Protein AF-A0A1B1S9Z1-F1 (afdb_monomer)

Organism: NCBI:txid1796646

Nearest PDB structures (foldseek):
  8tgj-assembly1_B  TM=5.298E-01  e=5.883E+00  Homo sapiens
  1y2o-assembly1_B  TM=2.571E-01  e=1.320E+00  Homo sapiens

Mean predicted aligned error: 15.04 Å

pLDDT: mean 70.45, std 12.33, range [33.0, 91.56]

Secondary structure (DSSP, 8-state):
-HHHHHHHHHHHHIIIIIT---HHHHHHHHHHHHHHHHHHHHHH-STT--TTTTHHHHHHHHHHHHHHHHHHHHHHHHTT--TTTHHHHHHHHHHIIIIIIIIIHHHHHHHHHHHHHHHHHHHHHHHHHSS-TTGGGS-HHHHHHHHHHHHHHHHHHHHHHHIIIIIIIHHHHHHHH-------------HHHHHHHHHHHHHHHHHHHHHHHTT--

Foldseek 3Di:
DVLLLVVLVVVLCCCVVPPVDDLLVLLLVLLVLVLVLLVLVLVVLDDDDDPVSVVVSVSSVNSSVNSVLVSQLVCLVVLPDPPVCSVVSVVVSVCCCCPVPPPVVCVVLVVLLVVQLVVQLVVLVVVVVPDDPPCPPDPPVVSSVVSNVVSNSVSSSVSSVCCSVPPSVVVSVCSVVPPPPPDVPPPPVDVVVVVVVVVVVVVVVVVVVVVVVVPDD

Radius of gyration: 29.25 Å; Cα contacts (8 Å, |Δi|>4): 127; chains: 1; bounding box: 53×50×107 Å

Sequence (217 aa):
MFAGIIAGCAFTYFTFAIRKWRYKTMTAIAFGLAVIYLAYFYFVIDYGVEKEMLFVPLFIRGAGAVIISIVFLTSIVQSGLPFQVFPQALTINGFTGAVMGATFGPAVIGEILRRTMAKNADLLSANIVDFNPDLTHIPIARIYGIVQTQALVVSMKEIYGWLLIIVALTSLLVILVSYSSVRPFAIFPKWSNVRRVIKHIVHTDKDIRNNEICTQP

Structure (mmCIF, N/CA/C/O backbone):
data_AF-A0A1B1S9Z1-F1
#
_entry.id   AF-A0A1B1S9Z1-F1
#
loop_
_atom_site.group_PDB
_atom_site.id
_atom_site.type_symbol
_atom_site.label_atom_id
_atom_site.label_alt_id
_atom_site.label_comp_id
_atom_site.label_asym_id
_atom_site.label_entity_id
_atom_site.label_seq_id
_atom_site.pdbx_PDB_ins_code
_atom_site.Cartn_x
_atom_site.Cartn_y
_atom_site.Cartn_z
_atom_site.occupancy
_atom_site.B_iso_or_equiv
_atom_site.auth_seq_id
_atom_site.auth_comp_id
_atom_site.auth_asym_id
_atom_site.auth_atom_id
_atom_site.pdbx_PDB_model_num
ATOM 1 N N . MET A 1 1 ? -0.387 14.928 -3.148 1.00 70.38 1 MET A N 1
ATOM 2 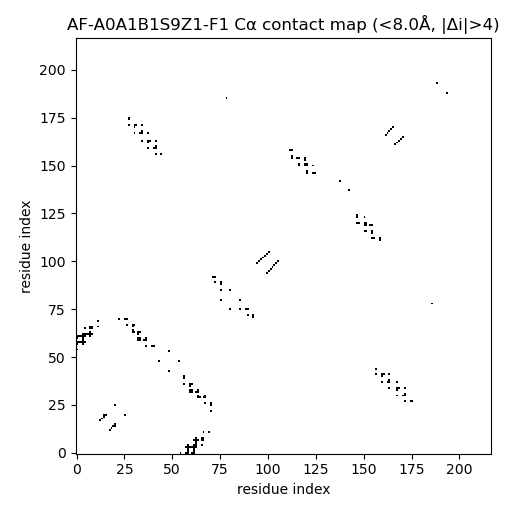C CA . MET A 1 1 ? -0.407 14.050 -1.951 1.00 70.38 1 MET A CA 1
ATOM 3 C C . MET A 1 1 ? -1.191 14.668 -0.795 1.00 70.38 1 MET A C 1
ATOM 5 O O . MET A 1 1 ? -2.194 14.081 -0.415 1.00 70.38 1 MET A O 1
ATOM 9 N N . PHE A 1 2 ? -0.816 15.848 -0.281 1.00 79.56 2 PHE A N 1
ATOM 10 C CA . PHE A 1 2 ? -1.530 16.506 0.833 1.00 79.56 2 PHE A CA 1
ATOM 11 C C . PHE A 1 2 ? -3.034 16.702 0.587 1.00 79.56 2 PHE A C 1
ATOM 13 O O . PHE A 1 2 ? -3.836 16.367 1.450 1.00 79.56 2 PHE A O 1
ATOM 20 N N . ALA A 1 3 ? -3.429 17.131 -0.617 1.00 82.38 3 ALA A N 1
ATOM 21 C CA . ALA A 1 3 ? -4.843 17.237 -0.990 1.00 82.38 3 ALA A CA 1
ATOM 22 C C . ALA A 1 3 ? -5.600 15.898 -0.860 1.00 82.38 3 ALA A C 1
ATOM 24 O O . ALA A 1 3 ? -6.730 15.870 -0.381 1.00 82.38 3 ALA A O 1
ATOM 25 N N . GLY A 1 4 ? -4.955 14.781 -1.216 1.00 80.19 4 GLY A N 1
ATOM 26 C CA . GLY A 1 4 ? -5.522 13.436 -1.071 1.00 80.19 4 GLY A CA 1
ATOM 27 C C . GLY A 1 4 ? -5.651 13.007 0.388 1.00 80.19 4 GLY A C 1
ATOM 28 O O . GLY A 1 4 ? -6.647 12.397 0.757 1.00 80.19 4 GLY A O 1
ATOM 29 N N . ILE A 1 5 ? -4.691 13.384 1.238 1.00 84.81 5 ILE A N 1
ATOM 30 C CA . ILE A 1 5 ? -4.744 13.137 2.688 1.00 84.81 5 ILE A CA 1
ATOM 31 C C . ILE A 1 5 ? -5.933 13.876 3.307 1.00 84.81 5 ILE A C 1
ATOM 33 O O . ILE A 1 5 ? -6.719 13.271 4.030 1.00 84.81 5 ILE A O 1
ATOM 37 N N . ILE A 1 6 ? -6.102 15.162 2.984 1.00 87.06 6 ILE A N 1
ATOM 38 C CA . ILE A 1 6 ? -7.209 15.983 3.495 1.00 87.06 6 ILE A CA 1
ATOM 39 C C . ILE A 1 6 ? -8.554 15.412 3.032 1.00 87.06 6 ILE A C 1
ATOM 41 O O . ILE A 1 6 ? -9.452 15.223 3.851 1.00 87.06 6 ILE A O 1
ATOM 45 N N . ALA A 1 7 ? -8.676 15.072 1.745 1.00 84.44 7 ALA A N 1
ATOM 46 C CA . ALA A 1 7 ? -9.883 14.459 1.199 1.00 84.44 7 ALA A CA 1
ATOM 47 C C . ALA A 1 7 ? -10.186 13.096 1.847 1.00 84.44 7 ALA A C 1
ATOM 49 O O . ALA A 1 7 ? -11.331 12.829 2.205 1.00 84.44 7 ALA A O 1
ATOM 50 N N . GLY A 1 8 ? -9.167 12.258 2.060 1.00 79.25 8 GLY A N 1
ATOM 51 C CA . GLY A 1 8 ? -9.292 10.972 2.749 1.00 79.25 8 GLY A CA 1
ATOM 52 C C . GLY A 1 8 ? -9.730 11.124 4.207 1.00 79.25 8 GLY A C 1
ATOM 53 O O . GLY A 1 8 ? -10.633 10.413 4.651 1.00 79.25 8 GLY A O 1
ATOM 54 N N . CYS A 1 9 ? -9.165 12.087 4.940 1.00 81.88 9 CYS A N 1
ATOM 55 C CA . CYS A 1 9 ? -9.584 12.422 6.303 1.00 81.88 9 CYS A CA 1
ATOM 56 C C . CYS A 1 9 ? -11.036 12.912 6.348 1.00 81.88 9 CYS A C 1
ATOM 58 O O . CYS A 1 9 ? -11.819 12.409 7.151 1.00 81.88 9 CYS A O 1
ATOM 60 N N . ALA A 1 10 ? -11.418 13.844 5.469 1.00 82.69 10 ALA A N 1
ATOM 61 C CA . ALA A 1 10 ? -12.780 14.371 5.396 1.00 82.69 10 ALA A CA 1
ATOM 62 C C . ALA A 1 10 ? -13.795 13.273 5.046 1.00 82.69 10 ALA A C 1
ATOM 64 O O . ALA A 1 10 ? -14.834 13.152 5.695 1.00 82.69 10 ALA A O 1
ATOM 65 N N . PHE A 1 11 ? -13.464 12.419 4.073 1.00 81.00 11 PHE A N 1
ATOM 66 C CA . PHE A 1 11 ? -14.289 11.280 3.685 1.00 81.00 11 PHE A CA 1
ATOM 67 C C . PHE A 1 11 ? -14.459 10.289 4.839 1.00 81.00 11 PHE A C 1
ATOM 69 O O . PHE A 1 11 ? -15.578 9.864 5.133 1.00 81.00 11 PHE A O 1
ATOM 76 N N . THR A 1 12 ? -13.368 9.955 5.531 1.00 76.31 12 THR A N 1
ATOM 77 C CA . THR A 1 12 ? -13.383 9.030 6.673 1.00 76.31 12 THR A CA 1
ATOM 78 C C . THR A 1 12 ? -14.172 9.607 7.845 1.00 76.31 12 THR A C 1
ATOM 80 O O . THR A 1 12 ? -14.975 8.900 8.447 1.00 76.31 12 THR A O 1
ATOM 83 N N . TYR A 1 13 ? -14.021 10.902 8.129 1.00 75.88 13 TYR A N 1
ATOM 84 C CA . TYR A 1 13 ? -14.799 11.600 9.149 1.00 75.88 13 TYR A CA 1
ATOM 85 C C . TYR A 1 13 ? -16.293 11.586 8.819 1.00 75.88 13 TYR A C 1
ATOM 87 O O . TYR A 1 13 ? -17.102 11.194 9.654 1.00 75.88 13 TYR A O 1
ATOM 95 N N . PHE A 1 14 ? -16.672 11.921 7.584 1.00 74.94 14 PHE A N 1
ATOM 96 C CA . PHE A 1 14 ? -18.071 11.914 7.157 1.00 74.94 14 PHE A CA 1
ATOM 97 C C . PHE A 1 14 ? -18.693 10.512 7.248 1.00 74.94 14 PHE A C 1
ATOM 99 O O . PHE A 1 14 ? -19.822 10.331 7.705 1.00 74.94 14 PHE A O 1
ATOM 106 N N . THR A 1 15 ? -17.941 9.485 6.860 1.00 66.88 15 THR A N 1
ATOM 107 C CA . THR A 1 15 ? -18.425 8.101 6.864 1.00 66.88 15 THR A CA 1
ATOM 108 C C . THR A 1 15 ? -18.463 7.469 8.265 1.00 66.88 15 THR A C 1
ATOM 110 O O . THR A 1 15 ? -19.420 6.746 8.556 1.00 66.88 15 THR A O 1
ATOM 113 N N . PHE A 1 16 ? -17.507 7.769 9.159 1.00 62.28 16 PHE A N 1
ATOM 114 C CA . PHE A 1 16 ? -17.519 7.303 10.558 1.00 62.28 16 PHE A CA 1
ATOM 115 C C . PHE A 1 16 ? -18.480 8.098 11.448 1.00 62.28 16 PHE A C 1
ATOM 117 O O . PHE A 1 16 ? -19.265 7.494 12.180 1.00 62.28 16 PHE A O 1
ATOM 124 N N . ALA A 1 17 ? -18.415 9.432 11.411 1.00 59.62 17 ALA A N 1
ATOM 125 C CA . ALA A 1 17 ? -19.106 10.289 12.372 1.00 59.62 17 ALA A CA 1
ATOM 126 C C . ALA A 1 17 ? -20.606 10.413 12.079 1.00 59.62 17 ALA A C 1
ATOM 128 O O . ALA A 1 17 ? -21.407 10.450 13.009 1.00 59.62 17 ALA A O 1
ATOM 129 N N . ILE A 1 18 ? -21.000 10.444 10.802 1.00 57.16 18 ILE A N 1
ATOM 130 C CA . ILE A 1 18 ? -22.386 10.763 10.428 1.00 57.16 18 ILE A CA 1
ATOM 131 C C . ILE A 1 18 ? -23.181 9.507 10.065 1.00 57.16 18 ILE A C 1
ATOM 133 O O . ILE A 1 18 ? -24.353 9.398 10.416 1.00 57.16 18 ILE A O 1
ATOM 137 N N . ARG A 1 19 ? -22.571 8.530 9.380 1.00 56.78 19 ARG A N 1
ATOM 138 C CA . ARG A 1 19 ? -23.340 7.463 8.714 1.00 56.78 19 ARG A CA 1
ATOM 139 C C . ARG A 1 19 ? -23.334 6.101 9.421 1.00 56.78 19 ARG A C 1
ATOM 141 O O . ARG A 1 19 ? -24.090 5.229 9.002 1.00 56.78 19 ARG A O 1
ATOM 148 N N . LYS A 1 20 ? -22.536 5.905 10.486 1.00 59.81 20 LYS A N 1
ATOM 149 C CA . LYS A 1 20 ? -22.369 4.619 11.216 1.00 59.81 20 LYS A CA 1
ATOM 150 C C . LYS A 1 20 ? -22.221 3.405 10.277 1.00 59.81 20 LYS A C 1
ATOM 152 O O . LYS A 1 20 ? -22.828 2.355 10.491 1.00 59.81 20 LYS A O 1
ATOM 157 N N . TRP A 1 21 ? -21.457 3.555 9.195 1.00 55.66 21 TRP A N 1
ATOM 158 C CA . TRP A 1 21 ? -21.288 2.483 8.211 1.00 55.66 21 TRP A CA 1
ATOM 159 C C . TRP A 1 21 ? -20.562 1.272 8.799 1.00 55.66 21 TRP A C 1
ATOM 161 O O . TRP A 1 21 ? -19.722 1.395 9.689 1.00 55.66 21 TRP A O 1
ATOM 171 N N . ARG A 1 22 ? -20.889 0.072 8.292 1.00 61.91 22 ARG A N 1
ATOM 172 C CA . ARG A 1 22 ? -20.215 -1.165 8.711 1.00 61.91 22 ARG A CA 1
ATOM 173 C C . ARG A 1 22 ? -18.732 -1.073 8.348 1.00 61.91 22 ARG A C 1
ATOM 175 O O . ARG A 1 22 ? -18.380 -0.680 7.236 1.00 61.91 22 ARG A O 1
ATOM 182 N N . TYR A 1 23 ? -17.884 -1.542 9.258 1.00 64.06 23 TYR A N 1
ATOM 183 C CA . TYR A 1 23 ? -16.431 -1.589 9.084 1.00 64.06 23 TYR A CA 1
ATOM 184 C C . TYR A 1 23 ? -16.009 -2.303 7.776 1.00 64.06 23 TYR A C 1
ATOM 186 O O . TYR A 1 23 ? -15.091 -1.865 7.093 1.00 64.06 23 TYR A O 1
ATOM 194 N N . LYS A 1 24 ? -16.781 -3.314 7.336 1.00 66.75 24 LYS A N 1
ATOM 195 C CA . LYS A 1 24 ? -16.602 -4.006 6.042 1.00 66.75 24 LYS A CA 1
ATOM 196 C C . LYS A 1 24 ? -16.630 -3.073 4.825 1.00 66.75 24 LYS A C 1
ATOM 198 O O . LYS A 1 24 ? -15.748 -3.145 3.976 1.00 66.75 24 LYS A O 1
ATOM 203 N N . THR A 1 25 ? -17.642 -2.211 4.726 1.00 69.19 25 THR A N 1
ATOM 204 C CA . THR A 1 25 ? -17.806 -1.300 3.580 1.00 69.19 25 THR A CA 1
ATOM 205 C C . THR A 1 25 ? -16.672 -0.282 3.496 1.00 69.19 25 THR A C 1
ATOM 207 O O . THR A 1 25 ? -16.277 0.095 2.400 1.00 69.19 25 THR A O 1
ATOM 210 N N . MET A 1 26 ? -16.092 0.109 4.633 1.00 68.19 26 MET A N 1
ATOM 211 C CA . MET A 1 26 ? -14.948 1.020 4.651 1.00 68.19 26 MET A CA 1
ATOM 212 C C . MET A 1 26 ? -13.670 0.379 4.131 1.00 68.19 26 MET A C 1
ATOM 214 O O . MET A 1 26 ? -13.005 0.967 3.282 1.00 68.19 26 MET A O 1
ATOM 218 N N . THR A 1 27 ? -13.341 -0.828 4.595 1.00 72.69 27 THR A N 1
ATOM 219 C CA . THR A 1 27 ? -12.165 -1.545 4.089 1.00 72.69 27 THR A CA 1
ATOM 220 C C . THR A 1 27 ? -12.314 -1.833 2.594 1.00 72.69 27 THR A C 1
ATOM 222 O O . THR A 1 27 ? -11.365 -1.636 1.843 1.00 72.69 27 THR A O 1
ATOM 225 N N . ALA A 1 28 ? -13.518 -2.193 2.133 1.00 74.56 28 ALA A N 1
ATOM 226 C CA . ALA A 1 28 ? -13.791 -2.398 0.711 1.00 74.56 28 ALA A CA 1
ATOM 227 C C . ALA A 1 28 ? -13.594 -1.120 -0.126 1.00 74.56 28 ALA A C 1
ATOM 229 O O . ALA A 1 28 ? -12.981 -1.188 -1.186 1.00 74.56 28 ALA A O 1
ATOM 230 N N . ILE A 1 29 ? -14.044 0.048 0.350 1.00 75.81 29 ILE A N 1
ATOM 231 C CA . ILE A 1 29 ? -13.807 1.330 -0.340 1.00 75.81 29 ILE A CA 1
ATOM 232 C C . ILE A 1 29 ? -12.315 1.663 -0.384 1.00 75.81 29 ILE A C 1
ATOM 234 O O . ILE A 1 29 ? -11.815 2.108 -1.414 1.00 75.81 29 ILE A O 1
ATOM 238 N N . ALA A 1 30 ? -11.593 1.427 0.711 1.00 75.12 30 ALA A N 1
ATOM 239 C CA . ALA A 1 30 ? -10.171 1.727 0.798 1.00 75.12 30 ALA A CA 1
ATOM 240 C C . ALA A 1 30 ? -9.344 0.878 -0.188 1.00 75.12 30 ALA A C 1
ATOM 242 O O . ALA A 1 30 ? -8.525 1.411 -0.938 1.00 75.12 30 ALA A O 1
ATOM 243 N N . PHE A 1 31 ? -9.619 -0.429 -0.248 1.00 75.62 31 PHE A N 1
ATOM 244 C CA . PHE A 1 31 ? -9.020 -1.329 -1.237 1.00 75.62 31 PHE A CA 1
ATOM 245 C C . PHE A 1 31 ? -9.523 -1.049 -2.660 1.00 75.62 31 PHE A C 1
ATOM 247 O O . PHE A 1 31 ? -8.743 -1.135 -3.601 1.00 75.62 31 PHE A O 1
ATOM 254 N N . GLY A 1 32 ? -10.780 -0.634 -2.832 1.00 76.75 32 GLY A N 1
ATOM 255 C CA . GLY A 1 32 ? -11.317 -0.185 -4.118 1.00 76.75 32 GLY A CA 1
ATOM 256 C C . GLY A 1 32 ? -10.573 1.035 -4.668 1.00 76.75 32 GLY A C 1
ATOM 257 O O . GLY A 1 32 ? -10.173 1.034 -5.829 1.00 76.75 32 GLY A O 1
ATOM 258 N N . LEU A 1 33 ? -10.290 2.038 -3.827 1.00 75.06 33 LEU A N 1
ATOM 259 C CA . LEU A 1 33 ? -9.439 3.175 -4.201 1.00 75.06 33 LEU A CA 1
ATOM 260 C C . LEU A 1 33 ? -8.017 2.727 -4.573 1.00 75.06 33 LEU A C 1
ATOM 262 O O . LEU A 1 33 ? -7.442 3.263 -5.518 1.00 75.06 33 LEU A O 1
ATOM 266 N N . ALA A 1 34 ? -7.454 1.743 -3.867 1.00 73.69 34 ALA A N 1
ATOM 267 C CA . ALA A 1 34 ? -6.136 1.193 -4.189 1.00 73.69 34 ALA A CA 1
ATOM 268 C C . ALA A 1 34 ? -6.120 0.452 -5.543 1.00 73.69 34 ALA A C 1
ATOM 270 O O . ALA A 1 34 ? -5.157 0.580 -6.301 1.00 73.69 34 ALA A O 1
ATOM 271 N N . VAL A 1 35 ? -7.195 -0.266 -5.884 1.00 74.81 35 VAL A N 1
ATOM 272 C CA . VAL A 1 35 ? -7.371 -0.899 -7.202 1.00 74.81 35 VAL A CA 1
ATOM 273 C C . VAL A 1 35 ? -7.496 0.154 -8.296 1.00 74.81 35 VAL A C 1
ATOM 275 O O . VAL A 1 35 ? -6.812 0.044 -9.307 1.00 74.81 35 VAL A O 1
ATOM 278 N N . ILE A 1 36 ? -8.301 1.202 -8.090 1.00 75.88 36 ILE A N 1
ATOM 279 C CA . ILE A 1 36 ? -8.434 2.311 -9.049 1.00 75.88 36 ILE A CA 1
ATOM 280 C C . ILE A 1 36 ? -7.081 2.997 -9.270 1.00 75.88 36 ILE A C 1
ATOM 282 O O . ILE A 1 36 ? -6.727 3.302 -10.405 1.00 75.88 36 ILE A O 1
ATOM 286 N N . TYR A 1 37 ? -6.295 3.192 -8.207 1.00 74.12 37 TYR A N 1
ATOM 287 C CA . TYR A 1 37 ? -4.933 3.717 -8.302 1.00 74.12 37 TYR A CA 1
ATOM 288 C C . TYR A 1 37 ? -4.027 2.846 -9.188 1.00 74.12 37 TYR A C 1
ATOM 290 O O . TYR A 1 37 ? -3.352 3.373 -10.073 1.00 74.12 37 TYR A O 1
ATOM 298 N N . LEU A 1 38 ? -4.026 1.526 -8.976 1.00 67.44 38 LEU A N 1
ATOM 299 C CA . LEU A 1 38 ? -3.212 0.590 -9.760 1.00 67.44 38 LEU A CA 1
ATOM 300 C C . LEU A 1 38 ? -3.704 0.462 -11.206 1.00 67.44 38 LEU A C 1
ATOM 302 O O . LEU A 1 38 ? -2.887 0.424 -12.120 1.00 67.44 38 LEU A O 1
ATOM 306 N N . ALA A 1 39 ? -5.020 0.460 -11.421 1.00 69.31 39 ALA A N 1
ATOM 307 C CA . ALA A 1 39 ? -5.629 0.456 -12.746 1.00 69.31 39 ALA A CA 1
ATOM 308 C C . ALA A 1 39 ? -5.265 1.714 -13.535 1.00 69.31 39 ALA A C 1
ATOM 310 O O . ALA A 1 39 ? -4.854 1.612 -14.687 1.00 69.31 39 ALA A O 1
ATOM 311 N N . TYR A 1 40 ? -5.329 2.886 -12.899 1.00 70.81 40 TYR A N 1
ATOM 312 C CA . TYR A 1 40 ? -4.906 4.133 -13.526 1.00 70.81 40 TYR A CA 1
ATOM 313 C C . TYR A 1 40 ? -3.429 4.070 -13.929 1.00 70.81 40 TYR A C 1
ATOM 315 O O . TYR A 1 40 ? -3.104 4.351 -15.074 1.00 70.81 40 TYR A O 1
ATOM 323 N N . PHE A 1 41 ? -2.538 3.613 -13.042 1.00 67.50 41 PHE A N 1
ATOM 324 C CA . PHE A 1 41 ? -1.115 3.446 -13.368 1.00 67.50 41 PHE A CA 1
ATOM 325 C C . PHE A 1 41 ? -0.854 2.444 -14.503 1.00 67.50 41 PHE A C 1
ATOM 327 O O . PHE A 1 41 ? 0.042 2.666 -15.311 1.00 67.50 41 PHE A O 1
ATOM 334 N N . TYR A 1 42 ? -1.635 1.366 -14.585 1.00 65.62 42 TYR A N 1
ATOM 335 C CA . TYR A 1 42 ? -1.510 0.362 -15.640 1.00 65.62 42 TYR A CA 1
ATOM 336 C C . TYR A 1 42 ? -1.925 0.900 -17.018 1.00 65.62 42 TYR A C 1
ATOM 338 O O . TYR A 1 42 ? -1.187 0.728 -17.984 1.00 65.62 42 TYR A O 1
ATOM 346 N N . PHE A 1 43 ? -3.069 1.588 -17.109 1.00 66.38 43 PHE A N 1
ATOM 347 C CA . PHE A 1 43 ? -3.567 2.140 -18.376 1.00 66.38 43 PHE A CA 1
ATOM 348 C C . PHE A 1 43 ? -2.825 3.407 -18.828 1.00 66.38 43 PHE A C 1
ATOM 350 O O . PHE A 1 43 ? -2.793 3.693 -20.019 1.00 66.38 43 PHE A O 1
ATOM 357 N N . VAL A 1 44 ? -2.231 4.162 -17.897 1.00 64.19 44 VAL A N 1
ATOM 358 C CA . VAL A 1 44 ? -1.584 5.462 -18.166 1.00 64.19 44 VAL A CA 1
ATOM 359 C C . VAL A 1 44 ? -0.067 5.351 -18.384 1.00 64.19 44 VAL A C 1
ATOM 361 O O . VAL A 1 44 ? 0.584 6.343 -18.704 1.00 64.19 44 VAL A O 1
ATOM 364 N N . ILE A 1 45 ? 0.527 4.157 -18.272 1.00 62.00 45 ILE A N 1
ATOM 365 C CA . ILE A 1 45 ? 1.921 3.922 -18.683 1.00 62.00 45 ILE A CA 1
ATOM 366 C C . ILE A 1 45 ? 2.014 3.954 -20.222 1.00 62.00 45 ILE A C 1
ATOM 368 O O . ILE A 1 45 ? 2.016 2.934 -20.910 1.00 62.00 45 ILE A O 1
ATOM 372 N N . ASP A 1 46 ? 2.092 5.165 -20.765 1.00 50.09 46 ASP A N 1
ATOM 373 C CA . ASP A 1 46 ? 2.526 5.442 -22.129 1.00 50.09 46 ASP A CA 1
ATOM 374 C C . ASP A 1 46 ? 3.421 6.694 -22.168 1.00 50.09 46 ASP A C 1
ATOM 376 O O . ASP A 1 46 ? 3.458 7.481 -21.221 1.00 50.09 46 ASP A O 1
ATOM 380 N N . TYR A 1 47 ? 4.223 6.832 -23.225 1.00 46.00 47 TYR A N 1
ATOM 381 C CA . TYR A 1 47 ? 5.522 7.534 -23.264 1.00 46.00 47 TYR A CA 1
ATOM 382 C C . TYR A 1 47 ? 5.473 9.082 -23.160 1.00 46.00 47 TYR A C 1
ATOM 384 O O . TYR A 1 47 ? 6.454 9.756 -23.467 1.00 46.00 47 TYR A O 1
ATOM 392 N N . GLY A 1 48 ? 4.355 9.667 -22.723 1.00 48.25 48 GLY A N 1
ATOM 393 C CA . GLY A 1 48 ? 4.088 11.109 -22.795 1.00 48.25 48 GLY A CA 1
ATOM 394 C C . GLY A 1 48 ? 3.356 11.689 -21.588 1.00 48.25 48 GLY A C 1
ATOM 395 O O . GLY A 1 48 ? 2.564 12.611 -21.747 1.00 48.25 48 GLY A O 1
ATOM 396 N N . VAL A 1 49 ? 3.568 11.152 -20.383 1.00 50.56 49 VAL A N 1
ATOM 397 C CA . VAL A 1 49 ? 2.887 11.671 -19.187 1.00 50.56 49 VAL A CA 1
ATOM 398 C C . VAL A 1 49 ? 3.476 13.028 -18.798 1.00 50.56 49 VAL A C 1
ATOM 400 O O . VAL A 1 49 ? 4.534 13.123 -18.171 1.00 50.56 49 VAL A O 1
ATOM 403 N N . GLU A 1 50 ? 2.769 14.095 -19.163 1.00 55.03 50 GLU A N 1
ATOM 404 C CA . GLU A 1 50 ? 2.965 15.429 -18.604 1.00 55.03 50 GLU A CA 1
ATOM 405 C C . GLU A 1 50 ? 2.935 15.360 -17.070 1.00 55.03 50 GLU A C 1
ATOM 407 O O . GLU A 1 50 ? 2.165 14.600 -16.472 1.00 55.03 50 GLU A O 1
ATOM 412 N N . LYS A 1 51 ? 3.771 16.173 -16.407 1.00 49.66 51 LYS A N 1
ATOM 413 C CA . LYS A 1 51 ? 3.944 16.173 -14.939 1.00 49.66 51 LYS A CA 1
ATOM 414 C C . LYS A 1 51 ? 2.626 16.369 -14.160 1.00 49.66 51 LYS A C 1
ATOM 416 O O . LYS A 1 51 ? 2.582 16.075 -12.967 1.00 49.66 51 LYS A O 1
ATOM 421 N N . GLU A 1 52 ? 1.559 16.812 -14.822 1.00 54.53 52 GLU A N 1
ATOM 422 C CA . GLU A 1 52 ? 0.234 17.052 -14.246 1.00 54.53 52 GLU A CA 1
ATOM 423 C C . GLU A 1 52 ? -0.607 15.779 -14.058 1.00 54.53 52 GLU A C 1
ATOM 425 O O . GLU A 1 52 ? -1.312 15.648 -13.055 1.00 54.53 52 GLU A O 1
ATOM 430 N N . MET A 1 53 ? -0.480 14.776 -14.933 1.00 61.53 53 MET A N 1
ATOM 431 C CA . MET A 1 53 ? -1.270 13.537 -14.830 1.00 61.53 53 MET A CA 1
ATOM 432 C C . MET A 1 53 ? -0.824 12.633 -13.683 1.00 61.53 53 MET A C 1
ATOM 434 O O . MET A 1 53 ? -1.573 11.758 -13.255 1.00 61.53 53 MET A O 1
ATOM 438 N N . LEU A 1 54 ? 0.363 12.881 -13.121 1.00 67.81 54 LEU A N 1
ATOM 439 C CA . LEU A 1 54 ? 0.828 12.207 -11.912 1.00 67.81 54 LEU A CA 1
ATOM 440 C C . LEU A 1 54 ? 0.062 12.672 -10.662 1.00 67.81 54 LEU A C 1
ATOM 442 O O . LEU A 1 54 ? 0.029 11.957 -9.658 1.00 67.81 54 LEU A O 1
ATOM 446 N N . PHE A 1 55 ? -0.592 13.840 -10.711 1.00 70.00 55 PHE A N 1
ATOM 447 C CA . PHE A 1 55 ? -1.307 14.408 -9.570 1.00 70.00 55 PHE A CA 1
ATOM 448 C C . PHE A 1 55 ? -2.493 13.541 -9.131 1.00 70.00 55 PHE A C 1
ATOM 450 O O . PHE A 1 55 ? -2.644 13.268 -7.938 1.00 70.00 55 PHE A O 1
ATOM 457 N N . VAL A 1 56 ? -3.294 13.059 -10.086 1.00 73.81 56 VAL A N 1
ATOM 458 C CA . VAL A 1 56 ? -4.483 12.221 -9.850 1.00 73.81 56 VAL A CA 1
ATOM 459 C C . VAL A 1 56 ? -4.139 10.892 -9.151 1.00 73.81 56 VAL A C 1
ATOM 461 O O . VAL A 1 56 ? -4.688 10.625 -8.079 1.00 73.81 56 VAL A O 1
ATOM 464 N N . PRO A 1 57 ? -3.199 10.067 -9.643 1.00 74.31 57 PRO A N 1
ATOM 465 C CA . PRO A 1 57 ? -2.822 8.837 -8.961 1.00 74.31 57 PRO A CA 1
ATOM 466 C C . PRO A 1 57 ? -2.156 9.098 -7.600 1.00 74.31 57 PRO A C 1
ATOM 468 O O . PRO A 1 57 ? -2.433 8.381 -6.638 1.00 74.31 57 PRO A O 1
ATOM 471 N N . LEU A 1 58 ? -1.341 10.150 -7.449 1.00 78.50 58 LEU A N 1
ATOM 472 C CA . LEU A 1 58 ? -0.789 10.538 -6.139 1.00 78.50 58 LEU A CA 1
ATOM 473 C C . LEU A 1 58 ? -1.868 10.993 -5.148 1.00 78.50 58 LEU A C 1
ATOM 475 O O . LEU A 1 58 ? -1.726 10.785 -3.939 1.00 78.50 58 LEU A O 1
ATOM 479 N N . PHE A 1 59 ? -2.933 11.625 -5.636 1.00 81.25 59 PHE A N 1
ATOM 480 C CA . PHE A 1 59 ? -4.092 11.999 -4.835 1.00 81.25 59 PHE A CA 1
ATOM 481 C C . PHE A 1 59 ? -4.843 10.755 -4.344 1.00 81.25 59 PHE A C 1
ATOM 483 O O . PHE A 1 59 ? -5.040 10.613 -3.137 1.00 81.25 59 PHE A O 1
ATOM 490 N N . ILE A 1 60 ? -5.176 9.824 -5.246 1.00 80.38 60 ILE A N 1
ATOM 491 C CA . ILE A 1 60 ? -5.912 8.592 -4.913 1.00 80.38 60 ILE A CA 1
ATOM 492 C C . ILE A 1 60 ? -5.096 7.708 -3.965 1.00 80.38 60 ILE A C 1
ATOM 494 O O . ILE A 1 60 ? -5.633 7.217 -2.972 1.00 80.38 60 ILE A O 1
ATOM 498 N N . ARG A 1 61 ? -3.784 7.567 -4.202 1.00 82.31 61 ARG A N 1
ATOM 499 C CA . ARG A 1 61 ? -2.871 6.862 -3.290 1.00 82.31 61 ARG A CA 1
ATOM 500 C C . ARG A 1 61 ? -2.881 7.473 -1.893 1.00 82.31 61 ARG A C 1
ATOM 502 O O . ARG A 1 61 ? -2.968 6.742 -0.911 1.00 82.31 61 ARG A O 1
ATOM 509 N N . GLY A 1 62 ? -2.778 8.801 -1.805 1.00 81.69 62 GLY A N 1
ATOM 510 C CA . GLY A 1 62 ? -2.799 9.522 -0.532 1.00 81.69 62 GLY A CA 1
ATOM 511 C C . GLY A 1 62 ? -4.114 9.328 0.224 1.00 81.69 62 GLY A C 1
ATOM 512 O O . GLY A 1 62 ? -4.091 9.030 1.415 1.00 81.69 62 GLY A O 1
ATOM 513 N N . ALA A 1 63 ? -5.246 9.428 -0.476 1.00 83.19 63 ALA A N 1
ATOM 514 C CA . ALA A 1 63 ? -6.567 9.206 0.104 1.00 83.19 63 ALA A CA 1
ATOM 515 C C . ALA A 1 63 ? -6.741 7.759 0.593 1.00 83.19 63 ALA A C 1
ATOM 517 O O . ALA A 1 63 ? -7.089 7.541 1.752 1.00 83.19 63 ALA A O 1
ATOM 518 N N . GLY A 1 64 ? -6.436 6.769 -0.253 1.00 81.94 64 GLY A N 1
ATOM 519 C CA . GLY A 1 64 ? -6.545 5.350 0.089 1.00 81.94 64 GLY A CA 1
ATOM 520 C C . GLY A 1 64 ? -5.665 4.955 1.276 1.00 81.94 64 GLY A C 1
ATOM 521 O O . GLY A 1 64 ? -6.153 4.322 2.209 1.00 81.94 64 GLY A O 1
ATOM 522 N N . ALA A 1 65 ? -4.398 5.384 1.297 1.00 83.62 65 ALA A N 1
ATOM 523 C CA . ALA A 1 65 ? -3.470 5.071 2.386 1.00 83.62 65 ALA A CA 1
ATOM 524 C C . ALA A 1 65 ? -3.959 5.595 3.746 1.00 83.62 65 ALA A C 1
ATOM 526 O O . ALA A 1 65 ? -3.905 4.879 4.743 1.00 83.62 65 ALA A O 1
ATOM 527 N N . VAL A 1 66 ? -4.483 6.823 3.785 1.00 87.81 66 VAL A N 1
ATOM 528 C CA . VAL A 1 66 ? -5.016 7.426 5.016 1.00 87.81 66 VAL A CA 1
ATOM 529 C C . VAL A 1 66 ? -6.282 6.716 5.483 1.00 87.81 66 VAL A C 1
ATOM 531 O O . VAL A 1 66 ? -6.404 6.425 6.672 1.00 87.81 66 VAL A O 1
ATOM 534 N N . ILE A 1 67 ? -7.193 6.383 4.562 1.00 84.69 67 ILE A N 1
ATOM 535 C CA . ILE A 1 67 ? -8.410 5.632 4.895 1.00 84.69 67 ILE A CA 1
ATOM 536 C C . ILE A 1 67 ? -8.034 4.277 5.511 1.00 84.69 67 ILE A C 1
ATOM 538 O O . ILE A 1 67 ? -8.559 3.934 6.568 1.00 84.69 67 ILE A O 1
ATOM 542 N N . ILE A 1 68 ? -7.098 3.531 4.908 1.00 85.00 68 ILE A N 1
ATOM 543 C CA . ILE A 1 68 ? -6.633 2.238 5.441 1.00 85.00 68 ILE A CA 1
ATOM 544 C C . ILE A 1 68 ? -6.059 2.414 6.853 1.00 85.00 68 ILE A C 1
ATOM 546 O O . ILE A 1 68 ? -6.475 1.698 7.765 1.00 85.00 68 ILE A O 1
ATOM 550 N N . SER A 1 69 ? -5.164 3.384 7.060 1.00 85.81 69 SER A N 1
ATOM 551 C CA . SER A 1 69 ? -4.552 3.638 8.371 1.00 85.81 69 SER A CA 1
ATOM 552 C C . SER A 1 69 ? -5.581 3.979 9.451 1.00 85.81 69 SER A C 1
ATOM 554 O O . SER A 1 69 ? -5.545 3.397 10.536 1.00 85.81 69 SER A O 1
ATOM 556 N N . ILE A 1 70 ? -6.533 4.877 9.162 1.00 84.94 70 ILE A N 1
ATOM 557 C CA . ILE A 1 70 ? -7.580 5.255 10.124 1.00 84.94 70 ILE A CA 1
ATOM 558 C C . ILE A 1 70 ? -8.486 4.062 10.422 1.00 84.94 70 ILE A C 1
ATOM 560 O O . ILE A 1 70 ? -8.797 3.802 11.585 1.00 84.94 70 ILE A O 1
ATOM 564 N N . VAL A 1 71 ? -8.900 3.321 9.390 1.00 81.56 71 VAL A N 1
ATOM 565 C CA . VAL A 1 71 ? -9.732 2.124 9.537 1.00 81.56 71 VAL A CA 1
ATOM 566 C C . VAL A 1 71 ? -9.028 1.144 10.470 1.00 81.56 71 VAL A C 1
ATOM 568 O O . VAL A 1 71 ? -9.590 0.836 11.52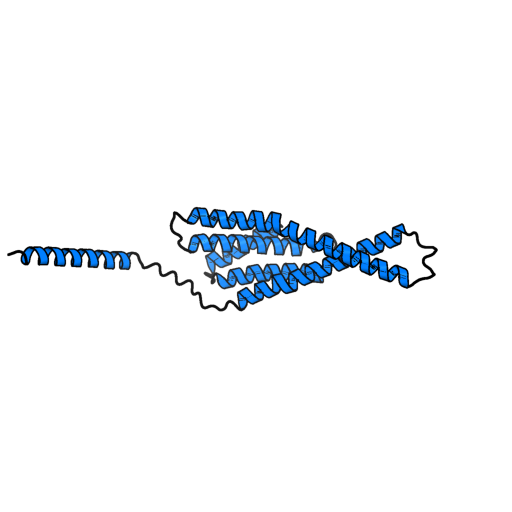3 1.00 81.56 71 VAL A O 1
ATOM 571 N N . PHE A 1 72 ? -7.795 0.721 10.175 1.00 81.38 72 PHE A N 1
ATOM 572 C CA . PHE A 1 72 ? -7.051 -0.233 11.008 1.00 81.38 72 PHE A CA 1
ATOM 573 C C . PHE A 1 72 ? -6.914 0.221 12.464 1.00 81.38 72 PHE A C 1
ATOM 575 O O . PHE A 1 72 ? -7.239 -0.549 13.371 1.00 81.38 72 PHE A O 1
ATOM 582 N N . LEU A 1 73 ? -6.517 1.476 12.694 1.00 83.81 73 LEU A N 1
ATOM 583 C CA . LEU A 1 73 ? -6.406 2.026 14.045 1.00 83.81 73 LEU A CA 1
ATOM 584 C C . LEU A 1 73 ? -7.757 2.004 14.777 1.00 83.81 73 LEU A C 1
ATOM 586 O O . LEU A 1 73 ? -7.840 1.615 15.941 1.00 83.81 73 LEU A O 1
ATOM 590 N N . THR A 1 74 ? -8.840 2.342 14.075 1.00 82.38 74 THR A N 1
ATOM 591 C CA . THR A 1 74 ? -10.193 2.348 14.641 1.00 82.38 74 THR A CA 1
ATOM 592 C C . THR A 1 74 ? -10.679 0.945 15.008 1.00 82.38 74 THR A C 1
ATOM 594 O O . THR A 1 74 ? -11.371 0.799 16.012 1.00 82.38 74 THR A O 1
ATOM 597 N N . SER A 1 75 ? -10.297 -0.101 14.264 1.00 78.06 75 SER A N 1
ATOM 598 C CA . SER A 1 75 ? -10.625 -1.485 14.655 1.00 78.06 75 SER A CA 1
ATOM 599 C C . SER A 1 75 ? -9.964 -1.869 15.966 1.00 78.06 75 SER A C 1
ATOM 601 O O . SER A 1 75 ? -10.633 -2.432 16.829 1.00 78.06 75 SER A O 1
ATOM 603 N N . ILE A 1 76 ? -8.693 -1.518 16.164 1.00 81.00 76 ILE A N 1
ATOM 604 C CA . ILE A 1 76 ? -7.980 -1.832 17.408 1.00 81.00 76 ILE A CA 1
ATOM 605 C C . ILE A 1 76 ? -8.673 -1.150 18.594 1.00 81.00 76 ILE A C 1
ATOM 607 O O . ILE A 1 76 ? -8.957 -1.794 19.602 1.00 81.00 76 ILE A O 1
ATOM 611 N N . VAL A 1 77 ? -9.024 0.130 18.450 1.00 78.19 77 VAL A N 1
ATOM 612 C CA . VAL A 1 77 ? -9.697 0.897 19.510 1.00 78.19 77 VAL A CA 1
ATOM 613 C C . VAL A 1 77 ? -11.110 0.364 19.793 1.00 78.19 77 VAL A C 1
ATOM 615 O O . VAL A 1 77 ? -11.503 0.247 20.951 1.00 78.19 77 VAL A O 1
ATOM 618 N N . GLN A 1 78 ? -11.879 0.005 18.759 1.00 73.88 78 GLN A N 1
ATOM 619 C CA . GLN A 1 78 ? -13.259 -0.478 18.913 1.00 73.88 78 GLN A CA 1
ATOM 620 C C . GLN A 1 78 ? -13.364 -1.944 19.342 1.00 73.88 78 GLN A C 1
ATOM 622 O O . GLN A 1 78 ? -14.402 -2.348 19.864 1.00 73.88 78 GLN A O 1
ATOM 627 N N . SER A 1 79 ? -12.310 -2.741 19.159 1.00 71.38 79 SER A N 1
ATOM 628 C CA . SER A 1 79 ? -12.303 -4.162 19.528 1.00 71.38 79 SER A CA 1
ATOM 629 C C . SER A 1 79 ? -12.359 -4.398 21.043 1.00 71.38 79 SER A C 1
ATOM 631 O O . SER A 1 79 ? -12.557 -5.533 21.465 1.00 71.38 79 SER A O 1
ATOM 633 N N . GLY A 1 80 ? -12.222 -3.351 21.871 1.00 68.00 80 GLY A N 1
ATOM 634 C CA . GLY A 1 80 ? -12.391 -3.462 23.323 1.00 68.00 80 GLY A CA 1
ATOM 635 C C . GLY A 1 80 ? -11.329 -4.338 23.991 1.00 68.00 80 GLY A C 1
ATOM 636 O O . GLY A 1 80 ? -11.619 -5.028 24.967 1.00 68.00 80 GLY A O 1
ATOM 637 N N . LEU A 1 81 ? -10.118 -4.343 23.429 1.00 76.81 81 LEU A N 1
ATOM 638 C CA . LEU A 1 81 ? -8.986 -5.138 23.899 1.00 76.81 81 LEU A CA 1
ATOM 639 C C . LEU A 1 81 ? -8.633 -4.789 25.361 1.00 76.81 81 LEU A C 1
ATOM 641 O O . LEU A 1 81 ? -8.673 -3.612 25.730 1.00 76.81 81 LEU A O 1
ATOM 645 N N . PRO A 1 82 ? -8.260 -5.773 26.204 1.00 81.06 82 PRO A N 1
ATOM 646 C CA . PRO A 1 82 ? -7.822 -5.497 27.568 1.00 81.06 82 PRO A CA 1
ATOM 647 C C . PRO A 1 82 ? -6.570 -4.608 27.563 1.00 81.06 82 PRO A C 1
ATOM 649 O O . PRO A 1 82 ? -5.708 -4.737 26.692 1.00 81.06 82 PRO A O 1
ATOM 652 N N . PHE A 1 83 ? -6.441 -3.723 28.557 1.00 77.81 83 PHE A N 1
ATOM 653 C CA . PHE A 1 83 ? -5.371 -2.710 28.624 1.00 77.81 83 PHE A CA 1
ATOM 654 C C . PHE A 1 83 ? -3.949 -3.275 28.455 1.00 77.81 83 PHE A C 1
ATOM 656 O O . PHE A 1 83 ? -3.077 -2.581 27.943 1.00 77.81 83 PHE A O 1
ATOM 663 N N . GLN A 1 84 ? -3.715 -4.535 28.834 1.00 81.94 84 GLN A N 1
ATOM 664 C CA . GLN A 1 84 ? -2.414 -5.200 28.706 1.00 81.94 84 GLN A CA 1
ATOM 665 C C . GLN A 1 84 ? -1.978 -5.431 27.249 1.00 81.94 84 GLN A C 1
ATOM 667 O O . GLN A 1 84 ? -0.792 -5.330 26.950 1.00 81.94 84 GLN A O 1
ATOM 672 N N . VAL A 1 85 ? -2.912 -5.709 26.334 1.00 85.06 85 VAL A N 1
ATOM 673 C CA . VAL A 1 85 ? -2.586 -6.039 24.930 1.00 85.06 85 VAL A CA 1
ATOM 674 C C . VAL A 1 85 ? -2.780 -4.855 23.979 1.00 85.06 85 VAL A C 1
ATOM 676 O O . VAL A 1 85 ? -2.370 -4.918 22.822 1.00 85.06 85 VAL A O 1
ATOM 679 N N . PHE A 1 86 ? -3.367 -3.751 24.454 1.00 86.25 86 PHE A N 1
ATOM 680 C CA . PHE A 1 86 ? -3.584 -2.549 23.645 1.00 86.25 86 PHE A CA 1
ATOM 681 C C . PHE A 1 86 ? -2.271 -1.943 23.103 1.00 86.25 86 PHE A C 1
ATOM 683 O O . PHE A 1 86 ? -2.179 -1.749 21.887 1.00 86.25 86 PHE A O 1
ATOM 690 N N . PRO A 1 87 ? -1.218 -1.719 23.922 1.00 86.75 87 PRO A N 1
ATOM 691 C CA . PRO A 1 87 ? 0.059 -1.219 23.411 1.00 86.75 87 PRO A CA 1
ATOM 692 C C . PRO A 1 87 ? 0.725 -2.189 22.430 1.00 86.75 87 PRO A C 1
ATOM 694 O O . PRO A 1 87 ? 1.320 -1.760 21.447 1.00 86.75 87 PRO A O 1
ATOM 697 N N . GLN A 1 88 ? 0.594 -3.500 22.659 1.00 87.75 88 GLN A N 1
ATOM 698 C CA . GLN A 1 88 ? 1.153 -4.522 21.769 1.00 87.75 88 GLN A CA 1
ATOM 699 C C . GLN A 1 88 ? 0.496 -4.468 20.383 1.00 87.75 88 GLN A C 1
ATOM 701 O O . GLN A 1 88 ? 1.196 -4.464 19.371 1.00 87.75 88 GLN A O 1
ATOM 706 N N . ALA A 1 89 ? -0.835 -4.350 20.327 1.00 86.94 89 ALA A N 1
ATOM 707 C CA . ALA A 1 89 ? -1.577 -4.226 19.075 1.00 86.94 89 ALA A CA 1
ATOM 708 C C . ALA A 1 89 ? -1.212 -2.946 18.302 1.00 86.94 89 ALA A C 1
ATOM 710 O O . ALA A 1 89 ? -1.046 -2.991 17.082 1.00 86.94 89 ALA A O 1
ATOM 711 N N . LEU A 1 90 ? -1.038 -1.819 19.004 1.00 89.12 90 LEU A N 1
ATOM 712 C CA . LEU A 1 90 ? -0.620 -0.558 18.388 1.00 89.12 90 LEU A CA 1
ATOM 713 C C . LEU A 1 90 ? 0.803 -0.648 17.815 1.00 89.12 90 LEU A C 1
ATOM 715 O O . LEU A 1 90 ? 1.036 -0.217 16.685 1.00 89.12 90 LEU A O 1
ATOM 719 N N . THR A 1 91 ? 1.733 -1.259 18.553 1.00 90.06 91 THR A N 1
ATOM 720 C CA . THR A 1 91 ? 3.108 -1.485 18.087 1.00 90.06 91 THR A CA 1
ATOM 721 C C . THR A 1 91 ? 3.141 -2.385 16.859 1.00 90.06 91 THR A C 1
ATOM 723 O O . THR A 1 91 ? 3.838 -2.065 15.900 1.00 90.06 91 THR A O 1
ATOM 726 N N . ILE A 1 92 ? 2.360 -3.470 16.835 1.00 90.00 92 ILE A N 1
ATOM 727 C CA . ILE A 1 92 ? 2.273 -4.351 15.661 1.00 90.00 92 ILE A CA 1
ATOM 728 C C . ILE A 1 92 ? 1.726 -3.577 14.458 1.00 90.00 92 ILE A C 1
ATOM 730 O O . ILE A 1 92 ? 2.298 -3.654 13.374 1.00 90.00 92 ILE A O 1
ATOM 734 N N . ASN A 1 93 ? 0.666 -2.786 14.643 1.00 88.75 93 ASN A N 1
ATOM 735 C CA . ASN A 1 93 ? 0.090 -1.985 13.567 1.00 88.75 93 ASN A CA 1
ATOM 736 C C . ASN A 1 93 ? 1.100 -0.983 12.977 1.00 88.75 93 ASN A C 1
ATOM 738 O O . ASN A 1 93 ? 1.288 -0.940 11.759 1.00 88.75 93 ASN A O 1
ATOM 742 N N . GLY A 1 94 ? 1.790 -0.231 13.840 1.00 88.06 94 GLY A N 1
ATOM 743 C CA . GLY A 1 94 ? 2.821 0.720 13.426 1.00 88.06 94 GLY A CA 1
ATOM 744 C C . GLY A 1 94 ? 4.015 0.038 12.754 1.00 88.06 94 GLY A C 1
ATOM 745 O O . GLY A 1 94 ? 4.486 0.496 11.712 1.00 88.06 94 GLY A O 1
ATOM 746 N N . PHE A 1 95 ? 4.460 -1.098 13.295 1.00 91.56 95 PHE A N 1
ATOM 747 C CA . PHE A 1 95 ? 5.555 -1.886 12.737 1.00 91.56 95 PHE A CA 1
ATOM 748 C C . PHE A 1 95 ? 5.215 -2.436 11.351 1.00 91.56 95 PHE A C 1
ATOM 750 O O . PHE A 1 95 ? 6.022 -2.312 10.433 1.00 91.56 95 PHE A O 1
ATOM 757 N N . THR A 1 96 ? 4.016 -2.992 11.157 1.00 87.12 96 THR A N 1
ATOM 758 C CA . THR A 1 96 ? 3.575 -3.462 9.838 1.00 87.12 96 THR A CA 1
ATOM 759 C C . THR A 1 96 ? 3.564 -2.316 8.827 1.00 87.12 96 THR A C 1
ATOM 761 O O . THR A 1 96 ? 4.075 -2.479 7.722 1.00 87.12 96 THR A O 1
ATOM 764 N N . GLY A 1 97 ? 3.059 -1.136 9.196 1.00 86.12 97 GLY A N 1
ATOM 765 C CA . GLY A 1 97 ? 3.065 0.029 8.308 1.00 86.12 97 GLY A CA 1
ATOM 766 C C . GLY A 1 97 ? 4.475 0.486 7.919 1.00 86.12 97 GLY A C 1
ATOM 767 O O . GLY A 1 97 ? 4.761 0.673 6.737 1.00 86.12 97 GLY A O 1
ATOM 768 N N . ALA A 1 98 ? 5.369 0.627 8.900 1.00 89.81 98 ALA A N 1
ATOM 769 C CA . ALA A 1 98 ? 6.726 1.114 8.671 1.00 89.81 98 ALA A CA 1
ATOM 770 C C . ALA A 1 98 ? 7.613 0.071 7.974 1.00 89.81 98 ALA A C 1
ATOM 772 O O . ALA A 1 98 ? 8.186 0.346 6.925 1.00 89.81 98 ALA A O 1
ATOM 773 N N . VAL A 1 99 ? 7.705 -1.144 8.513 1.00 90.25 99 VAL A N 1
ATOM 774 C CA . VAL A 1 99 ? 8.633 -2.165 8.008 1.00 90.25 99 VAL A CA 1
ATOM 775 C C . VAL A 1 99 ? 8.105 -2.819 6.741 1.00 90.25 99 VAL A C 1
ATOM 777 O O . VAL A 1 99 ? 8.821 -2.861 5.740 1.00 90.25 99 VAL A O 1
ATOM 780 N N . MET A 1 100 ? 6.853 -3.287 6.739 1.00 85.44 100 MET A N 1
ATOM 781 C CA . MET A 1 100 ? 6.309 -3.962 5.555 1.00 85.44 100 MET A CA 1
ATOM 782 C C . MET A 1 100 ? 6.004 -2.955 4.441 1.00 85.44 100 MET A C 1
ATOM 784 O O . MET A 1 100 ? 6.279 -3.221 3.271 1.00 85.44 100 MET A O 1
ATOM 788 N N . GLY A 1 101 ? 5.462 -1.789 4.805 1.00 82.88 101 GLY A N 1
ATOM 789 C CA . GLY A 1 101 ? 5.056 -0.764 3.848 1.00 82.88 101 GLY A CA 1
ATOM 790 C C . GLY A 1 101 ? 6.210 0.063 3.281 1.00 82.88 101 GLY A C 1
ATOM 791 O O . GLY A 1 101 ? 6.281 0.234 2.065 1.00 82.88 101 GLY A O 1
ATOM 792 N N . ALA A 1 102 ? 7.103 0.586 4.128 1.00 87.06 102 ALA A N 1
ATOM 793 C CA . ALA A 1 102 ? 8.140 1.521 3.681 1.00 87.06 102 ALA A CA 1
ATOM 794 C C . ALA A 1 102 ? 9.457 0.840 3.284 1.00 87.06 102 ALA A C 1
ATOM 796 O O . ALA A 1 102 ? 10.140 1.345 2.397 1.00 87.06 102 ALA A O 1
ATOM 797 N N . THR A 1 103 ? 9.801 -0.302 3.888 1.00 89.69 103 THR A N 1
ATOM 798 C CA . THR A 1 103 ? 11.098 -0.960 3.645 1.00 89.69 103 THR A CA 1
ATOM 799 C C . THR A 1 103 ? 10.961 -2.211 2.783 1.00 89.69 103 THR A C 1
ATOM 801 O O . THR A 1 103 ? 11.619 -2.336 1.753 1.00 89.69 103 THR A O 1
ATOM 804 N N . PHE A 1 104 ? 10.086 -3.139 3.171 1.00 87.69 104 PHE A N 1
ATOM 805 C CA . PHE A 1 104 ? 9.956 -4.430 2.496 1.00 87.69 104 PHE A CA 1
ATOM 806 C C . PHE A 1 104 ? 9.307 -4.305 1.113 1.00 87.69 104 PHE A C 1
ATOM 808 O O . PHE A 1 104 ? 9.822 -4.856 0.143 1.00 87.69 104 PHE A O 1
ATOM 815 N N . GLY A 1 105 ? 8.214 -3.542 0.999 1.00 84.75 105 GLY A N 1
ATOM 816 C CA . GLY A 1 105 ? 7.503 -3.333 -0.266 1.00 84.75 105 GLY A CA 1
ATOM 817 C C . GLY A 1 105 ? 8.418 -2.843 -1.398 1.00 84.75 105 GLY A C 1
ATOM 818 O O . GLY A 1 105 ? 8.514 -3.520 -2.424 1.00 84.75 105 GLY A O 1
ATOM 819 N N . PRO A 1 106 ? 9.141 -1.720 -1.228 1.00 86.12 106 PRO A N 1
ATOM 820 C CA . PRO A 1 106 ? 10.069 -1.232 -2.247 1.00 86.12 106 PRO A CA 1
ATOM 821 C C . PRO A 1 106 ? 11.220 -2.197 -2.547 1.00 86.12 106 PRO A C 1
ATOM 823 O O . PRO A 1 106 ? 11.609 -2.317 -3.705 1.00 86.12 106 PRO A O 1
ATOM 826 N N . ALA A 1 107 ? 11.738 -2.911 -1.542 1.00 88.38 107 ALA A N 1
ATOM 827 C CA . ALA A 1 107 ? 12.829 -3.867 -1.734 1.00 88.38 107 ALA A CA 1
ATOM 828 C C . ALA A 1 107 ? 12.410 -5.060 -2.609 1.00 88.38 107 ALA A C 1
ATOM 830 O O . ALA A 1 107 ? 13.119 -5.419 -3.549 1.00 88.38 107 ALA A O 1
ATOM 831 N N . VAL A 1 108 ? 11.234 -5.642 -2.347 1.00 87.88 108 VAL A N 1
ATOM 832 C CA . VAL A 1 108 ? 10.704 -6.765 -3.136 1.00 87.88 108 VAL A CA 1
ATOM 833 C C . VAL A 1 108 ? 10.402 -6.333 -4.569 1.00 87.88 108 VAL A C 1
ATOM 835 O O . VAL A 1 108 ? 10.820 -7.001 -5.513 1.00 87.88 108 VAL A O 1
ATOM 838 N N . ILE A 1 109 ? 9.720 -5.196 -4.748 1.00 84.25 109 ILE A N 1
ATOM 839 C CA . ILE A 1 109 ? 9.404 -4.678 -6.086 1.00 84.25 109 ILE A CA 1
ATOM 840 C C . ILE A 1 109 ? 10.680 -4.305 -6.849 1.00 84.25 109 ILE A C 1
ATOM 842 O O . ILE A 1 109 ? 10.775 -4.590 -8.040 1.00 84.25 109 ILE A O 1
ATOM 846 N N . GLY A 1 110 ? 11.680 -3.733 -6.174 1.00 84.06 110 GLY A N 1
ATOM 847 C CA . GLY A 1 110 ? 12.973 -3.401 -6.770 1.00 84.06 110 GLY A CA 1
ATOM 848 C C . GLY A 1 110 ? 13.739 -4.629 -7.269 1.00 84.06 110 GLY A C 1
ATOM 849 O O . GLY A 1 110 ? 14.270 -4.612 -8.379 1.00 84.06 110 GLY A O 1
ATOM 850 N N . GLU A 1 111 ? 13.755 -5.720 -6.500 1.00 87.12 111 GLU A N 1
ATOM 851 C CA . GLU A 1 111 ? 14.416 -6.962 -6.920 1.00 87.12 111 GLU A CA 1
ATOM 852 C C . GLU A 1 111 ? 13.678 -7.645 -8.081 1.00 87.12 111 GLU A C 1
ATOM 854 O O . GLU A 1 111 ? 14.317 -8.108 -9.028 1.00 87.12 111 GLU A O 1
ATOM 859 N N . ILE A 1 112 ? 12.339 -7.664 -8.058 1.00 84.62 112 ILE A N 1
ATOM 860 C CA . ILE A 1 112 ? 11.538 -8.178 -9.179 1.00 84.62 112 ILE A CA 1
ATOM 861 C C . ILE A 1 112 ? 11.794 -7.335 -10.434 1.00 84.62 112 ILE A C 1
ATOM 863 O O . ILE A 1 112 ? 12.056 -7.901 -11.492 1.00 84.62 112 ILE A O 1
ATOM 867 N N . LEU A 1 113 ? 11.816 -6.002 -10.317 1.00 83.69 113 LEU A N 1
ATOM 868 C CA . LEU A 1 113 ? 12.135 -5.099 -11.425 1.00 83.69 113 LEU A CA 1
ATOM 869 C C . LEU A 1 113 ? 13.498 -5.394 -12.034 1.00 83.69 113 LEU A C 1
ATOM 871 O O . LEU A 1 113 ? 13.609 -5.498 -13.253 1.00 83.69 113 LEU A O 1
ATOM 875 N N . ARG A 1 114 ? 14.523 -5.576 -11.200 1.00 81.50 114 ARG A N 1
ATOM 876 C CA . ARG A 1 114 ? 15.871 -5.895 -11.673 1.00 81.50 114 ARG A CA 1
ATOM 877 C C . ARG A 1 114 ? 15.902 -7.213 -12.449 1.00 81.50 114 ARG A C 1
ATOM 879 O O . ARG A 1 114 ? 16.524 -7.284 -13.506 1.00 81.50 114 ARG A O 1
ATOM 886 N N . ARG A 1 115 ? 15.204 -8.243 -11.958 1.00 84.81 115 ARG A N 1
ATOM 887 C CA . ARG A 1 115 ? 15.125 -9.554 -12.624 1.00 84.81 115 ARG A CA 1
ATOM 888 C C . ARG A 1 115 ? 14.348 -9.497 -13.934 1.00 84.81 115 ARG A C 1
ATOM 890 O O . ARG A 1 115 ? 14.801 -10.065 -14.922 1.00 84.81 115 ARG A O 1
ATOM 897 N N . THR A 1 116 ? 13.203 -8.826 -13.953 1.00 81.44 116 THR A N 1
ATOM 898 C CA . THR A 1 116 ? 12.362 -8.701 -15.150 1.00 81.44 116 THR A CA 1
ATOM 899 C C . THR A 1 116 ? 13.045 -7.848 -16.218 1.00 81.44 116 THR A C 1
ATOM 901 O O . THR A 1 116 ? 13.072 -8.238 -17.380 1.00 81.44 116 THR A O 1
ATOM 904 N N . MET A 1 117 ? 13.710 -6.758 -15.820 1.00 79.19 117 MET A N 1
ATOM 905 C CA . MET A 1 117 ? 14.515 -5.935 -16.724 1.00 79.19 117 MET A CA 1
ATOM 906 C C . MET A 1 117 ? 15.650 -6.733 -17.362 1.00 79.19 117 MET A C 1
ATOM 908 O O . MET A 1 117 ? 15.832 -6.645 -18.571 1.00 79.19 117 MET A O 1
ATOM 912 N N . ALA A 1 118 ? 16.377 -7.535 -16.578 1.00 78.50 118 ALA A N 1
ATOM 913 C CA . ALA A 1 118 ? 17.444 -8.376 -17.110 1.00 78.50 118 ALA A CA 1
ATOM 914 C C . ALA A 1 118 ? 16.914 -9.384 -18.146 1.00 78.50 118 ALA A C 1
ATOM 916 O O . ALA A 1 118 ? 17.493 -9.514 -19.218 1.00 78.50 118 ALA A O 1
ATOM 917 N N . LYS A 1 119 ? 15.775 -10.035 -17.868 1.00 79.00 119 LYS A N 1
ATOM 918 C CA . LYS A 1 119 ? 15.133 -10.975 -18.804 1.00 79.00 119 LYS A CA 1
ATOM 919 C C . LYS A 1 119 ? 14.671 -10.295 -20.093 1.00 79.00 119 LYS A C 1
ATOM 921 O O . LYS A 1 119 ? 14.923 -10.801 -21.179 1.00 79.00 119 LYS A O 1
ATOM 926 N N . ASN A 1 120 ? 14.012 -9.146 -19.977 1.00 75.12 120 ASN A N 1
ATOM 927 C CA . ASN A 1 120 ? 13.466 -8.436 -21.132 1.00 75.12 120 ASN A CA 1
ATOM 928 C C . ASN A 1 120 ? 14.561 -7.780 -21.979 1.00 75.12 120 ASN A C 1
ATOM 930 O O . ASN A 1 120 ? 14.431 -7.730 -23.199 1.00 75.12 120 ASN A O 1
ATOM 934 N N . ALA A 1 121 ? 15.656 -7.327 -21.363 1.00 76.62 121 ALA A N 1
ATOM 935 C CA . ALA A 1 121 ? 16.823 -6.834 -22.088 1.00 76.62 121 ALA A CA 1
ATOM 936 C C . ALA A 1 121 ? 17.499 -7.950 -22.900 1.00 76.62 121 ALA A C 1
ATOM 938 O O . ALA A 1 121 ? 17.870 -7.717 -24.048 1.00 76.62 121 ALA A O 1
ATOM 939 N N . ASP A 1 122 ? 17.608 -9.156 -22.339 1.00 78.25 122 ASP A N 1
ATOM 940 C CA . ASP A 1 122 ? 18.190 -10.320 -23.017 1.00 78.25 122 ASP A CA 1
ATOM 941 C C . ASP A 1 122 ? 17.325 -10.767 -24.214 1.00 78.25 122 ASP A C 1
ATOM 943 O O . ASP A 1 122 ? 17.819 -10.910 -25.331 1.00 78.25 122 ASP A O 1
ATOM 947 N N . LEU A 1 123 ? 16.000 -10.849 -24.028 1.00 74.50 123 LEU A N 1
ATOM 948 C CA . LEU A 1 123 ? 15.044 -11.208 -25.088 1.00 74.50 123 LEU A CA 1
ATOM 949 C C . LEU A 1 123 ? 14.980 -10.188 -26.239 1.00 74.50 123 LEU A C 1
ATOM 951 O O . LEU A 1 123 ? 14.877 -10.583 -27.405 1.00 74.50 123 LEU A O 1
ATOM 955 N N . LEU A 1 124 ? 15.040 -8.884 -25.934 1.00 70.94 124 LEU A N 1
ATOM 956 C CA . LEU A 1 124 ? 15.107 -7.842 -26.966 1.00 70.94 124 LEU A CA 1
ATOM 957 C C . LEU A 1 124 ? 16.449 -7.864 -27.703 1.00 70.94 124 LEU A C 1
ATOM 959 O O . LEU A 1 124 ? 16.474 -7.684 -28.917 1.00 70.94 124 LEU A O 1
ATOM 963 N N . SER A 1 125 ? 17.552 -8.096 -26.987 1.00 66.38 125 SER A N 1
ATOM 964 C CA . SER A 1 125 ? 18.890 -8.154 -27.587 1.00 66.38 125 SER A CA 1
ATOM 965 C C . SER A 1 125 ? 19.032 -9.356 -28.526 1.00 66.38 125 SER A C 1
ATOM 967 O O . SER A 1 125 ? 19.581 -9.212 -29.616 1.00 66.38 125 SER A O 1
ATOM 969 N N . ALA A 1 126 ? 18.470 -10.512 -28.156 1.00 67.12 126 ALA A N 1
ATOM 970 C CA . ALA A 1 126 ? 18.468 -11.717 -28.986 1.00 67.12 126 ALA A CA 1
ATOM 971 C C . ALA A 1 126 ? 17.679 -11.541 -30.298 1.00 67.12 126 ALA A C 1
ATOM 973 O O . ALA A 1 126 ? 18.152 -11.950 -31.354 1.00 67.12 126 ALA A O 1
ATOM 974 N N . ASN A 1 127 ? 16.520 -10.869 -30.263 1.00 63.12 127 ASN A N 1
ATOM 975 C CA . ASN A 1 127 ? 15.728 -10.595 -31.472 1.00 63.12 127 ASN A CA 1
ATOM 976 C C . ASN A 1 127 ? 16.403 -9.604 -32.435 1.00 63.12 127 ASN A C 1
ATOM 978 O O . ASN A 1 127 ? 16.130 -9.628 -33.630 1.00 63.12 127 ASN A O 1
ATOM 982 N N . ILE A 1 128 ? 17.275 -8.721 -31.944 1.00 61.00 128 ILE A N 1
ATOM 983 C CA . ILE A 1 128 ? 17.965 -7.733 -32.790 1.00 61.00 128 ILE A CA 1
ATOM 984 C C . ILE A 1 128 ? 19.121 -8.364 -33.572 1.00 61.00 128 ILE A C 1
ATOM 986 O O . ILE A 1 128 ? 19.407 -7.930 -34.686 1.00 61.00 128 ILE A O 1
ATOM 990 N N . VAL A 1 129 ? 19.768 -9.390 -33.015 1.00 60.25 129 VAL A N 1
ATOM 991 C CA . VAL A 1 129 ? 20.899 -10.078 -33.659 1.00 60.25 129 VAL A CA 1
ATOM 992 C C . VAL A 1 129 ? 20.451 -10.958 -34.833 1.00 60.25 129 VAL A C 1
ATOM 994 O O . VAL A 1 129 ? 21.215 -11.127 -35.778 1.00 60.25 129 VAL A O 1
ATOM 997 N N . ASP A 1 130 ? 19.216 -11.467 -34.812 1.00 58.03 130 ASP A N 1
ATOM 998 C CA . ASP A 1 130 ? 18.742 -12.474 -35.774 1.00 58.03 130 ASP A CA 1
ATOM 999 C C . ASP A 1 130 ? 18.162 -11.880 -37.079 1.00 58.03 130 ASP A C 1
ATOM 1001 O O . ASP A 1 130 ? 17.991 -12.594 -38.064 1.00 58.03 130 ASP A O 1
ATOM 1005 N N . PHE A 1 131 ? 17.867 -10.569 -37.126 1.00 54.56 131 PHE A N 1
ATOM 1006 C CA . PHE A 1 131 ? 16.958 -10.015 -38.144 1.00 54.56 131 PHE A CA 1
ATOM 1007 C C . PHE A 1 131 ? 17.485 -8.943 -39.102 1.00 54.56 131 PHE A C 1
ATOM 1009 O O . PHE A 1 131 ? 16.672 -8.450 -39.884 1.00 54.56 131 PHE A O 1
ATOM 1016 N N . ASN A 1 132 ? 18.768 -8.543 -39.125 1.00 50.81 132 ASN A N 1
ATOM 1017 C CA . ASN A 1 132 ? 19.119 -7.491 -40.092 1.00 50.81 132 ASN A CA 1
ATOM 1018 C C . ASN A 1 132 ? 20.590 -7.406 -40.564 1.00 50.81 132 ASN A C 1
ATOM 1020 O O . ASN A 1 132 ? 21.453 -6.973 -39.796 1.00 50.81 132 ASN A O 1
ATOM 1024 N N . PRO A 1 133 ? 20.880 -7.689 -41.854 1.00 56.12 133 PRO A N 1
ATOM 1025 C CA . PRO A 1 133 ? 22.166 -7.365 -42.480 1.00 56.12 133 PRO A CA 1
ATOM 1026 C C . PRO A 1 133 ? 22.397 -5.849 -42.698 1.00 56.12 133 PRO A C 1
ATOM 1028 O O . PRO A 1 133 ? 23.511 -5.460 -43.043 1.00 56.12 133 PRO A O 1
ATOM 1031 N N . ASP A 1 134 ? 21.401 -4.988 -42.432 1.00 53.12 134 ASP A N 1
ATOM 1032 C CA . ASP A 1 134 ? 21.484 -3.514 -42.536 1.00 53.12 134 ASP A CA 1
ATOM 1033 C C . ASP A 1 134 ? 21.930 -2.789 -41.239 1.00 53.12 134 ASP A C 1
ATOM 1035 O O . ASP A 1 134 ? 21.992 -1.558 -41.183 1.00 53.12 134 ASP A O 1
ATOM 1039 N N . LEU A 1 135 ? 22.268 -3.514 -40.162 1.00 53.38 135 LEU A N 1
ATOM 1040 C CA . LEU A 1 135 ? 22.739 -2.911 -38.896 1.00 53.38 135 LEU A CA 1
ATOM 1041 C C . LEU A 1 135 ? 24.187 -2.390 -38.943 1.00 53.38 135 LEU A C 1
ATOM 1043 O O . LEU A 1 135 ? 24.681 -1.842 -37.958 1.00 53.38 135 LEU A O 1
ATOM 1047 N N . THR A 1 136 ? 24.858 -2.494 -40.087 1.00 53.72 136 THR A N 1
ATOM 1048 C CA . THR A 1 136 ? 26.244 -2.055 -40.313 1.00 53.72 136 THR A CA 1
ATOM 1049 C C . THR A 1 136 ? 26.462 -0.546 -40.148 1.00 53.72 136 THR A C 1
ATOM 1051 O O . THR A 1 136 ? 27.598 -0.130 -39.934 1.00 53.72 136 THR A O 1
ATOM 1054 N N . HIS A 1 137 ? 25.407 0.281 -40.184 1.00 55.81 137 HIS A N 1
ATOM 1055 C CA . HIS A 1 137 ? 25.524 1.749 -40.154 1.00 55.81 137 HIS A CA 1
ATOM 1056 C C . HIS A 1 137 ? 24.919 2.457 -38.930 1.00 55.81 137 HIS A C 1
ATOM 1058 O O . HIS A 1 137 ? 25.022 3.682 -38.827 1.00 55.81 137 HIS A O 1
ATOM 1064 N N . ILE A 1 138 ? 24.313 1.739 -37.979 1.00 59.44 138 ILE A N 1
ATOM 1065 C CA . ILE A 1 138 ? 23.699 2.365 -36.797 1.00 59.44 138 ILE A CA 1
ATOM 1066 C C . ILE A 1 138 ? 24.673 2.273 -35.612 1.00 59.44 138 ILE A C 1
ATOM 1068 O O . ILE A 1 138 ? 25.115 1.175 -35.274 1.00 59.44 138 ILE A O 1
ATOM 1072 N N . PRO A 1 139 ? 25.018 3.391 -34.939 1.00 65.88 139 PRO A N 1
ATOM 1073 C CA . PRO A 1 139 ? 25.928 3.355 -33.803 1.00 65.88 139 PRO A CA 1
ATOM 1074 C C . PRO A 1 139 ? 25.358 2.457 -32.704 1.00 65.88 139 PRO A C 1
ATOM 1076 O O . PRO A 1 139 ? 24.277 2.713 -32.169 1.00 65.88 139 PRO A O 1
ATOM 1079 N N . ILE A 1 140 ? 26.128 1.428 -32.349 1.00 61.84 140 ILE A N 1
ATOM 1080 C CA . ILE A 1 140 ? 25.794 0.381 -31.374 1.00 61.84 140 ILE A CA 1
ATOM 1081 C C . ILE A 1 140 ? 25.236 0.975 -30.064 1.00 61.84 140 ILE A C 1
ATOM 1083 O O . ILE A 1 140 ? 24.252 0.480 -29.518 1.00 61.84 140 ILE A O 1
ATOM 1087 N N . ALA A 1 141 ? 25.775 2.111 -29.610 1.00 64.94 141 ALA A N 1
ATOM 1088 C CA . ALA A 1 141 ? 25.312 2.825 -28.417 1.00 64.94 141 ALA A CA 1
ATOM 1089 C C . ALA A 1 141 ? 23.838 3.284 -28.475 1.00 64.94 141 ALA A C 1
ATOM 1091 O O . ALA A 1 141 ? 23.151 3.289 -27.455 1.00 64.94 141 ALA A O 1
ATOM 1092 N N . ARG A 1 142 ? 23.321 3.650 -29.657 1.00 63.81 142 ARG A N 1
ATOM 1093 C CA . ARG A 1 142 ? 21.920 4.071 -29.829 1.00 63.81 142 ARG A CA 1
ATOM 1094 C C . ARG A 1 142 ? 20.967 2.873 -29.787 1.00 63.81 142 ARG A C 1
ATOM 1096 O O . ARG A 1 142 ? 19.881 3.000 -29.232 1.00 63.81 142 ARG A O 1
ATOM 1103 N N . ILE A 1 143 ? 21.387 1.720 -30.310 1.00 63.97 143 ILE A N 1
ATOM 1104 C CA . ILE A 1 143 ? 20.606 0.473 -30.267 1.00 63.97 143 ILE A CA 1
ATOM 1105 C C . ILE A 1 143 ? 20.482 -0.015 -28.820 1.00 63.97 143 ILE A C 1
ATOM 1107 O O . ILE A 1 143 ? 19.371 -0.262 -28.363 1.00 63.97 143 ILE A O 1
ATOM 1111 N N . TYR A 1 144 ? 21.586 -0.042 -28.064 1.00 64.69 144 TYR A N 1
ATOM 1112 C CA . TYR A 1 144 ? 21.549 -0.364 -26.631 1.00 64.69 144 TYR A CA 1
ATOM 1113 C C . TYR A 1 144 ? 20.649 0.592 -25.837 1.00 64.69 144 TYR A C 1
ATOM 1115 O O . TYR A 1 144 ? 19.895 0.143 -24.976 1.00 64.69 144 TYR A O 1
ATOM 1123 N N . GLY A 1 145 ? 20.665 1.892 -26.155 1.00 69.38 145 GLY A N 1
ATOM 1124 C CA . GLY A 1 145 ? 19.785 2.876 -25.519 1.00 69.38 145 GLY A CA 1
ATOM 1125 C C . GLY A 1 145 ? 18.294 2.619 -25.769 1.00 69.38 145 GLY A C 1
ATOM 1126 O O . GLY A 1 145 ? 17.504 2.693 -24.831 1.00 69.38 145 GLY A O 1
ATOM 1127 N N . ILE A 1 146 ? 17.913 2.273 -27.005 1.00 69.88 146 ILE A N 1
ATOM 1128 C CA . ILE A 1 146 ? 16.520 1.959 -27.379 1.00 69.88 146 ILE A CA 1
ATOM 1129 C C . ILE A 1 146 ? 16.070 0.637 -26.745 1.00 69.88 146 ILE A C 1
ATOM 1131 O O . ILE A 1 146 ? 14.972 0.554 -26.199 1.00 69.88 146 ILE A O 1
ATOM 1135 N N . VAL A 1 147 ? 16.931 -0.381 -26.754 1.00 71.12 147 VAL A N 1
ATOM 1136 C CA . VAL A 1 147 ? 16.657 -1.673 -26.109 1.00 71.12 147 VAL A CA 1
ATOM 1137 C C . VAL A 1 147 ? 16.460 -1.505 -24.612 1.00 71.12 147 VAL A C 1
ATOM 1139 O O . VAL A 1 147 ? 15.525 -2.066 -24.051 1.00 71.12 147 VAL A O 1
ATOM 1142 N N . GLN A 1 148 ? 17.299 -0.704 -23.957 1.00 72.62 148 GLN A N 1
ATOM 1143 C CA . GLN A 1 148 ? 17.212 -0.484 -22.520 1.00 72.62 148 GLN A CA 1
ATOM 1144 C C . GLN A 1 148 ? 15.929 0.257 -22.127 1.00 72.62 148 GLN A C 1
ATOM 1146 O O . GLN A 1 148 ? 15.266 -0.144 -21.168 1.00 72.62 148 GLN A O 1
ATOM 1151 N N . THR A 1 149 ? 15.545 1.312 -22.852 1.00 72.44 149 THR A N 1
ATOM 1152 C CA . THR A 1 149 ? 14.301 2.038 -22.558 1.00 72.44 149 THR A CA 1
ATOM 1153 C C . THR A 1 149 ? 13.071 1.190 -22.859 1.00 72.44 149 THR A C 1
ATOM 1155 O O . THR A 1 149 ? 12.134 1.168 -22.059 1.00 72.44 149 THR A O 1
ATOM 1158 N N . GLN A 1 150 ? 13.082 0.429 -23.954 1.00 70.06 150 GLN A N 1
ATOM 1159 C CA . GLN A 1 150 ? 11.978 -0.451 -24.322 1.00 70.06 150 GLN A CA 1
ATOM 1160 C C . GLN A 1 150 ? 11.840 -1.633 -23.352 1.00 70.06 150 GLN A C 1
ATOM 1162 O O . GLN A 1 150 ? 10.738 -1.904 -22.874 1.00 70.06 150 GLN A O 1
ATOM 1167 N N . ALA A 1 151 ? 12.946 -2.280 -22.973 1.00 71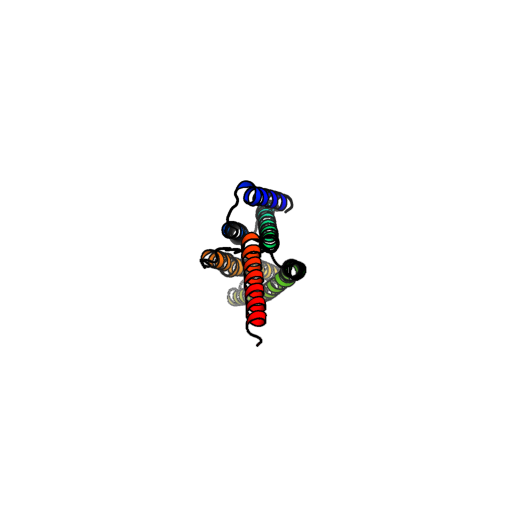.94 151 ALA A N 1
ATOM 1168 C CA . ALA A 1 151 ? 12.956 -3.346 -21.972 1.00 71.94 151 ALA A CA 1
ATOM 1169 C C . ALA A 1 151 ? 12.470 -2.846 -20.605 1.00 71.94 151 ALA A C 1
ATOM 1171 O O . ALA A 1 151 ? 11.743 -3.560 -19.912 1.00 71.94 151 ALA A O 1
ATOM 1172 N N . LEU A 1 152 ? 12.810 -1.611 -20.218 1.00 73.19 152 LEU A N 1
ATOM 1173 C CA . LEU A 1 152 ? 12.326 -1.001 -18.980 1.00 73.19 152 LEU A CA 1
ATOM 1174 C C . LEU A 1 152 ? 10.809 -0.779 -19.014 1.00 73.19 152 LEU A C 1
ATOM 1176 O O . LEU A 1 152 ? 10.130 -1.122 -18.048 1.00 73.19 152 LEU A O 1
ATOM 1180 N N . VAL A 1 153 ? 10.263 -0.256 -20.116 1.00 71.62 153 VAL A N 1
ATOM 1181 C CA . VAL A 1 153 ? 8.815 -0.016 -20.252 1.00 71.62 153 VAL A CA 1
ATOM 1182 C C . VAL A 1 153 ? 8.021 -1.320 -20.247 1.00 71.62 153 VAL A C 1
ATOM 1184 O O . VAL A 1 153 ? 7.009 -1.408 -19.549 1.00 71.62 153 VAL A O 1
ATOM 1187 N N . VAL A 1 154 ? 8.489 -2.346 -20.963 1.00 74.00 154 VAL A N 1
ATOM 1188 C CA . VAL A 1 154 ? 7.853 -3.674 -20.970 1.00 74.00 154 VAL A CA 1
ATOM 1189 C C . VAL A 1 154 ? 7.880 -4.285 -19.570 1.00 74.00 154 VAL A C 1
ATOM 1191 O O . VAL A 1 154 ? 6.836 -4.675 -19.053 1.00 74.00 154 VAL A O 1
ATOM 1194 N N . SER A 1 155 ? 9.035 -4.249 -18.901 1.00 75.19 155 SER A N 1
ATOM 1195 C CA . SER A 1 155 ? 9.176 -4.756 -17.529 1.00 75.19 155 SER A CA 1
ATOM 1196 C C . SER A 1 155 ? 8.259 -4.036 -16.545 1.00 75.19 155 SER A C 1
ATOM 1198 O O . SER A 1 155 ? 7.670 -4.655 -15.661 1.00 75.19 155 SER A O 1
ATOM 1200 N N . MET A 1 156 ? 8.110 -2.720 -16.701 1.00 70.31 156 MET A N 1
ATOM 1201 C CA . MET A 1 156 ? 7.231 -1.919 -15.861 1.00 70.31 156 MET A CA 1
ATOM 1202 C C . MET A 1 156 ? 5.759 -2.304 -16.081 1.00 70.31 156 MET A C 1
ATOM 1204 O O . MET A 1 156 ? 5.040 -2.529 -15.106 1.00 70.31 156 MET A O 1
ATOM 1208 N N . LYS A 1 157 ? 5.319 -2.454 -17.341 1.00 74.25 157 LYS A N 1
ATOM 1209 C CA . LYS A 1 157 ? 3.958 -2.914 -17.679 1.00 74.25 157 LYS A CA 1
ATOM 1210 C C . LYS A 1 157 ? 3.676 -4.312 -17.125 1.00 74.25 157 LYS A C 1
ATOM 1212 O O . LYS A 1 157 ? 2.604 -4.528 -16.562 1.00 74.25 157 LYS A O 1
ATOM 1217 N N . GLU A 1 158 ? 4.631 -5.235 -17.221 1.00 73.38 158 GLU A N 1
ATOM 1218 C CA . GLU A 1 158 ? 4.497 -6.579 -16.654 1.00 73.38 158 GLU A CA 1
ATOM 1219 C C . GLU A 1 158 ? 4.327 -6.524 -15.136 1.00 73.38 158 GLU A C 1
ATOM 1221 O O . GLU A 1 158 ? 3.365 -7.070 -14.603 1.00 73.38 158 GLU A O 1
ATOM 1226 N N . ILE A 1 159 ? 5.199 -5.807 -14.428 1.00 73.94 159 ILE 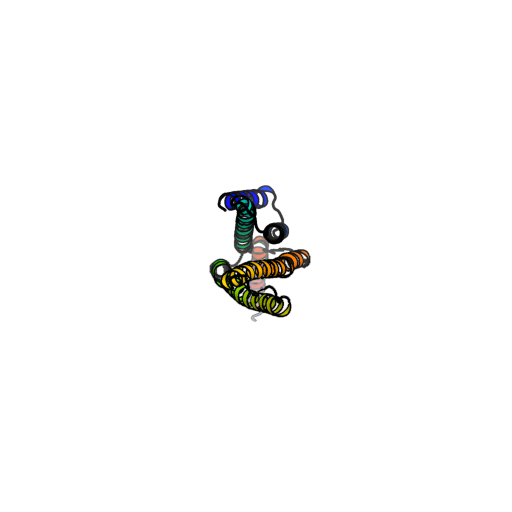A N 1
ATOM 1227 C CA . ILE A 1 159 ? 5.148 -5.734 -12.963 1.00 73.94 159 ILE A CA 1
ATOM 1228 C C . ILE A 1 159 ? 3.845 -5.097 -12.489 1.00 73.94 159 ILE A C 1
ATOM 1230 O O . ILE A 1 159 ? 3.211 -5.640 -11.586 1.00 73.94 159 ILE A O 1
ATOM 1234 N N . TYR A 1 160 ? 3.403 -3.997 -13.107 1.00 70.31 160 TYR A N 1
ATOM 1235 C CA . TYR A 1 160 ? 2.112 -3.391 -12.771 1.00 70.31 160 TYR A CA 1
ATOM 1236 C C . TYR A 1 160 ? 0.929 -4.289 -13.139 1.00 70.31 160 TYR A C 1
ATOM 1238 O O . TYR A 1 160 ? -0.041 -4.320 -12.386 1.00 70.31 160 TYR A O 1
ATOM 1246 N N . GLY A 1 161 ? 1.008 -5.053 -14.233 1.00 67.88 161 GLY A N 1
ATOM 1247 C CA . GLY A 1 161 ? -0.005 -6.040 -14.606 1.00 67.88 161 GLY A CA 1
ATOM 1248 C C . GLY A 1 161 ? -0.132 -7.160 -13.572 1.00 67.88 161 GLY A C 1
ATOM 1249 O O . GLY A 1 161 ? -1.233 -7.445 -13.103 1.00 67.88 161 GLY A O 1
ATOM 1250 N N . TRP A 1 162 ? 0.996 -7.730 -13.136 1.00 75.25 162 TRP A N 1
ATOM 1251 C CA . TRP A 1 162 ? 1.036 -8.729 -12.063 1.00 75.25 162 TRP A CA 1
ATOM 1252 C C . TRP A 1 162 ? 0.527 -8.150 -10.734 1.00 75.25 162 TRP A C 1
ATOM 1254 O O . TRP A 1 162 ? -0.260 -8.798 -10.042 1.00 75.25 162 TRP A O 1
ATOM 1264 N N . LEU A 1 163 ? 0.902 -6.913 -10.387 1.00 69.56 163 LEU A N 1
ATOM 1265 C CA . LEU A 1 163 ? 0.438 -6.257 -9.161 1.00 69.56 163 LEU A CA 1
ATOM 1266 C C . LEU A 1 163 ? -1.070 -5.980 -9.181 1.00 69.56 163 LEU A C 1
ATOM 1268 O O . LEU A 1 163 ? -1.761 -6.209 -8.188 1.00 69.56 163 LEU A O 1
ATOM 1272 N N . LEU A 1 164 ? -1.592 -5.493 -10.304 1.00 70.50 164 LEU A N 1
ATOM 1273 C CA . LEU A 1 164 ? -3.006 -5.178 -10.469 1.00 70.50 164 LEU A CA 1
ATOM 1274 C C . LEU A 1 164 ? -3.842 -6.460 -10.425 1.00 70.50 164 LEU A C 1
ATOM 1276 O O . LEU A 1 164 ? -4.777 -6.554 -9.627 1.00 70.50 164 LEU A O 1
ATOM 1280 N N . ILE A 1 165 ? -3.488 -7.456 -11.240 1.00 67.75 165 ILE A N 1
ATOM 1281 C CA . ILE A 1 165 ? -4.276 -8.683 -11.386 1.00 67.75 165 ILE A CA 1
ATOM 1282 C C . ILE A 1 165 ? -4.183 -9.547 -10.128 1.00 67.75 165 ILE A C 1
ATOM 1284 O O . ILE A 1 165 ? -5.211 -9.927 -9.571 1.00 67.75 165 ILE A O 1
ATOM 1288 N N . ILE A 1 166 ? -2.979 -9.841 -9.636 1.00 65.31 166 ILE A N 1
ATOM 1289 C CA . ILE A 1 166 ? -2.830 -10.806 -8.539 1.00 65.31 166 ILE A CA 1
ATOM 1290 C C . ILE A 1 166 ? -2.955 -10.149 -7.176 1.00 65.31 166 ILE A C 1
ATOM 1292 O O . ILE A 1 166 ? -3.592 -10.729 -6.306 1.00 65.31 166 ILE A O 1
ATOM 1296 N N . VAL A 1 167 ? -2.398 -8.959 -6.950 1.00 69.06 167 VAL A N 1
ATOM 1297 C CA . VAL A 1 167 ? -2.426 -8.365 -5.604 1.00 69.06 167 VAL A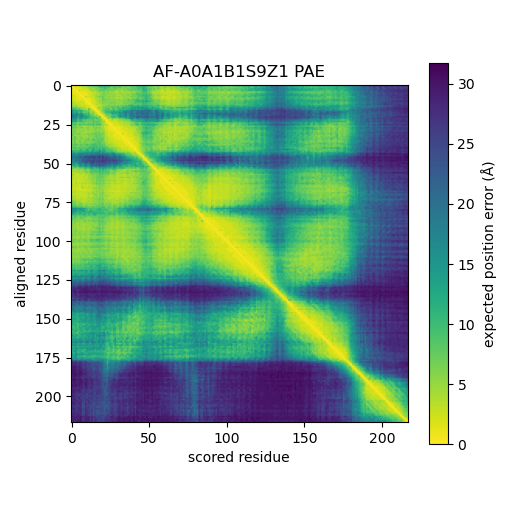 CA 1
ATOM 1298 C C . VAL A 1 167 ? -3.697 -7.550 -5.400 1.00 69.06 167 VAL A C 1
ATOM 1300 O O . VAL A 1 167 ? -4.400 -7.748 -4.411 1.00 69.06 167 VAL A O 1
ATOM 1303 N N . ALA A 1 168 ? -4.039 -6.655 -6.325 1.00 68.62 168 ALA A N 1
ATOM 1304 C CA . ALA A 1 168 ? -5.135 -5.709 -6.124 1.00 68.62 168 ALA A CA 1
ATOM 1305 C C . ALA A 1 168 ? -6.513 -6.347 -6.335 1.00 68.62 168 ALA A C 1
ATOM 1307 O O . ALA A 1 168 ? -7.372 -6.268 -5.459 1.00 68.62 168 ALA A O 1
ATOM 1308 N N . LEU A 1 169 ? -6.716 -7.019 -7.470 1.00 68.06 169 LEU A N 1
ATOM 1309 C CA . LEU A 1 169 ? -7.989 -7.665 -7.783 1.00 68.06 169 LEU A CA 1
ATOM 1310 C C . LEU A 1 169 ? -8.237 -8.881 -6.891 1.00 68.06 169 LEU A C 1
ATOM 1312 O O . LEU A 1 169 ? -9.333 -8.991 -6.349 1.00 68.06 169 LEU A O 1
ATOM 1316 N N . THR A 1 170 ? -7.239 -9.738 -6.648 1.00 66.25 170 THR A N 1
ATOM 1317 C CA . THR A 1 170 ? -7.424 -10.876 -5.729 1.00 66.25 170 THR A CA 1
ATOM 1318 C C . THR A 1 170 ? -7.634 -10.419 -4.291 1.00 66.25 170 THR A C 1
ATOM 1320 O O . THR A 1 170 ? -8.481 -10.990 -3.619 1.00 66.25 170 THR A O 1
ATOM 1323 N N . SER A 1 171 ? -6.945 -9.381 -3.792 1.00 66.56 171 SER A N 1
ATOM 1324 C CA . SER A 1 171 ? -7.220 -8.885 -2.431 1.00 66.56 171 SER A CA 1
ATOM 1325 C C . SER A 1 171 ? -8.608 -8.260 -2.315 1.00 66.56 171 SER A C 1
ATOM 1327 O O . SER A 1 171 ? -9.321 -8.548 -1.354 1.00 66.56 171 SER A O 1
ATOM 1329 N N . LEU A 1 172 ? -9.041 -7.479 -3.311 1.00 69.44 172 LEU A N 1
ATOM 1330 C CA . LEU A 1 172 ? -10.397 -6.939 -3.355 1.00 69.44 172 LEU A CA 1
ATOM 1331 C C . LEU A 1 172 ? -11.432 -8.068 -3.414 1.00 69.44 172 LEU A C 1
ATOM 1333 O O . LEU A 1 172 ? -12.410 -8.037 -2.670 1.00 69.44 172 LEU A O 1
ATOM 1337 N N . LEU A 1 173 ? -11.192 -9.085 -4.245 1.00 64.88 173 LEU A N 1
ATOM 1338 C CA . LEU A 1 173 ? -12.061 -10.244 -4.405 1.00 64.88 173 LEU A CA 1
ATOM 1339 C C . LEU A 1 173 ? -12.087 -11.097 -3.138 1.00 64.88 173 LEU A C 1
ATOM 1341 O O . LEU A 1 173 ? -13.163 -11.493 -2.727 1.00 64.88 173 LEU A O 1
ATOM 1345 N N . VAL A 1 174 ? -10.964 -11.305 -2.450 1.00 67.94 174 VAL A N 1
ATOM 1346 C CA . VAL A 1 174 ? -10.915 -11.981 -1.143 1.00 67.94 174 VAL A CA 1
ATOM 1347 C C . VAL A 1 174 ? -11.673 -11.178 -0.090 1.00 67.94 174 VAL A C 1
ATOM 1349 O O . VAL A 1 174 ? -12.407 -11.766 0.692 1.00 67.94 174 VAL A O 1
ATOM 1352 N N . ILE A 1 175 ? -11.580 -9.847 -0.069 1.00 68.50 175 ILE A N 1
ATOM 1353 C CA . ILE A 1 175 ? -12.360 -9.012 0.861 1.00 68.50 175 ILE A CA 1
ATOM 1354 C C . ILE A 1 175 ? -13.864 -9.087 0.546 1.00 68.50 175 ILE A C 1
ATOM 1356 O O . ILE A 1 175 ? -14.681 -9.117 1.470 1.00 68.50 175 ILE A O 1
ATOM 1360 N N . LEU A 1 176 ? -14.232 -9.162 -0.738 1.00 64.62 176 LEU A N 1
ATOM 1361 C CA . LEU A 1 176 ? -15.618 -9.308 -1.196 1.00 64.62 176 LEU A CA 1
ATOM 1362 C C . LEU A 1 176 ? -16.180 -10.717 -0.934 1.00 64.62 176 LEU A C 1
ATOM 1364 O O . LEU A 1 176 ? -17.303 -10.837 -0.455 1.00 64.62 176 LEU A O 1
ATOM 1368 N N . VAL A 1 177 ? -15.398 -11.765 -1.220 1.00 62.62 177 VAL A N 1
ATOM 1369 C CA . VAL A 1 177 ? -15.733 -13.199 -1.101 1.00 62.62 177 VAL A CA 1
ATOM 1370 C C . VAL A 1 177 ? -15.562 -13.714 0.322 1.00 62.62 177 VAL A C 1
ATOM 1372 O O . VAL A 1 177 ? -16.204 -14.697 0.685 1.00 62.62 177 VAL A O 1
ATOM 1375 N N . SER A 1 178 ? -14.812 -13.020 1.186 1.00 59.44 178 SER A N 1
ATOM 1376 C CA . SER A 1 178 ? -14.815 -13.219 2.644 1.00 59.44 178 SER A CA 1
ATOM 1377 C C . SER A 1 178 ? -16.132 -12.704 3.260 1.00 59.44 178 SER A C 1
ATOM 1379 O O . SER A 1 178 ? -16.215 -11.915 4.209 1.00 59.44 178 SER A O 1
ATOM 1381 N N . TYR A 1 179 ? -17.220 -13.235 2.706 1.00 55.53 179 TYR A N 1
ATOM 1382 C CA . TYR A 1 179 ? -18.588 -1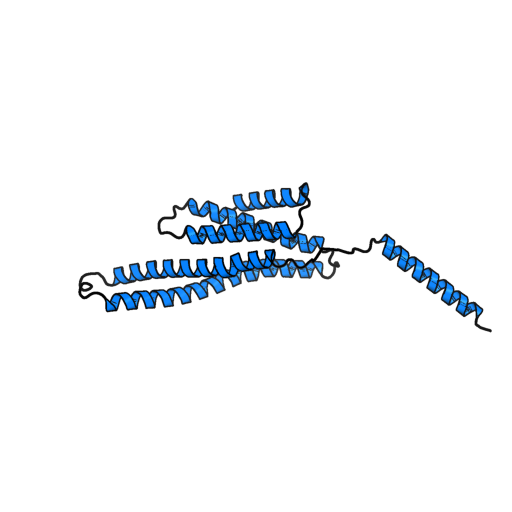3.315 3.181 1.00 55.53 179 TYR A CA 1
ATOM 1383 C C . TYR A 1 179 ? -18.721 -14.232 4.397 1.00 55.53 179 TYR A C 1
ATOM 1385 O O . TYR A 1 179 ? -19.823 -14.672 4.716 1.00 55.53 179 TYR A O 1
ATOM 1393 N N . SER A 1 180 ? -17.643 -14.493 5.140 1.00 41.22 180 SER A N 1
ATOM 1394 C CA . SER A 1 180 ? -17.829 -15.120 6.434 1.00 41.22 180 SER A CA 1
ATOM 1395 C C . SER A 1 180 ? -18.603 -14.147 7.320 1.00 41.22 180 SER A C 1
ATOM 1397 O O . SER A 1 180 ? -18.271 -12.958 7.440 1.00 41.22 180 SER A O 1
ATOM 1399 N N . SER A 1 181 ? -19.702 -14.661 7.865 1.00 40.44 181 SER A N 1
ATOM 1400 C CA . SER A 1 181 ? -20.614 -14.045 8.819 1.00 40.44 181 SER A CA 1
ATOM 1401 C C . SER A 1 181 ? -19.905 -13.765 10.149 1.00 40.44 181 SER A C 1
ATOM 1403 O O . SER A 1 181 ? -20.371 -14.144 11.221 1.00 40.44 181 SER A O 1
ATOM 1405 N N . VAL A 1 182 ? -18.788 -13.048 10.120 1.00 45.44 182 VAL A N 1
ATOM 1406 C CA . VAL A 1 182 ? -18.217 -12.471 11.326 1.00 45.44 182 VAL A CA 1
ATOM 1407 C C . VAL A 1 182 ? -18.955 -11.160 11.538 1.00 45.44 182 VAL A C 1
ATOM 1409 O O . VAL A 1 182 ? -18.510 -10.063 11.200 1.00 45.44 182 VAL A O 1
ATOM 1412 N N . ARG A 1 183 ? -20.194 -11.298 12.024 1.00 41.94 183 ARG A N 1
ATOM 1413 C CA . ARG A 1 183 ? -20.848 -10.226 12.767 1.00 41.94 183 ARG A CA 1
ATOM 1414 C C . ARG A 1 183 ? -19.806 -9.785 13.804 1.00 41.94 183 ARG A C 1
ATOM 1416 O O . ARG A 1 183 ? -19.328 -10.658 14.528 1.00 41.94 183 ARG A O 1
ATOM 1423 N N . PRO A 1 184 ? -19.448 -8.495 13.918 1.00 41.16 184 PRO A N 1
ATOM 1424 C CA . PRO A 1 184 ? -18.806 -8.006 15.124 1.00 41.16 184 PRO A CA 1
ATOM 1425 C C . PRO A 1 184 ? -19.884 -8.037 16.206 1.00 41.16 184 PRO A C 1
ATOM 1427 O O . PRO A 1 184 ? -20.469 -7.027 16.580 1.00 41.16 184 PRO A O 1
ATOM 1430 N N . PHE A 1 185 ? -20.234 -9.246 16.639 1.00 33.00 185 PHE A N 1
ATOM 1431 C CA . PHE A 1 185 ? -20.965 -9.458 17.859 1.00 33.00 185 PHE A CA 1
ATOM 1432 C C . PHE A 1 185 ? -19.904 -9.371 18.943 1.00 33.00 185 PHE A C 1
ATOM 1434 O O . PHE A 1 185 ? -19.416 -10.365 19.471 1.00 33.00 185 PHE A O 1
ATOM 1441 N N . ALA A 1 186 ? -19.504 -8.132 19.224 1.00 42.50 186 ALA A N 1
ATOM 1442 C CA . ALA A 1 186 ? -18.991 -7.802 20.527 1.00 42.50 186 ALA A CA 1
ATOM 1443 C C . ALA A 1 186 ? -20.147 -8.069 21.499 1.00 42.50 186 ALA A C 1
ATOM 1445 O O . ALA A 1 186 ? -20.959 -7.191 21.792 1.00 42.50 186 ALA A O 1
ATOM 1446 N N . ILE A 1 187 ? -20.253 -9.314 21.971 1.00 42.78 187 ILE A N 1
ATOM 1447 C CA . ILE A 1 187 ? -20.871 -9.596 23.260 1.00 42.78 187 ILE A CA 1
ATOM 1448 C C . ILE A 1 187 ? -19.924 -8.950 24.259 1.00 42.78 187 ILE A C 1
ATOM 1450 O O . ILE A 1 187 ? -19.069 -9.605 24.836 1.00 42.78 187 ILE A O 1
ATOM 1454 N N . PHE A 1 188 ? -20.038 -7.639 24.438 1.00 40.84 188 PHE A N 1
ATOM 1455 C CA . PHE A 1 188 ? -19.775 -7.088 25.748 1.00 40.84 188 PHE A CA 1
ATOM 1456 C C . PHE A 1 188 ? -20.947 -7.578 26.597 1.00 40.84 188 PHE A C 1
ATOM 1458 O O . PHE A 1 188 ? -22.064 -7.075 26.414 1.00 40.84 188 PHE A O 1
ATOM 1465 N N . PRO A 1 189 ? -20.777 -8.581 27.484 1.00 44.03 189 PRO A N 1
ATOM 1466 C CA . PRO A 1 189 ? -21.796 -8.828 28.481 1.00 44.03 189 PRO A CA 1
ATOM 1467 C C . PRO A 1 189 ? -21.938 -7.520 29.256 1.00 44.03 189 PRO A C 1
ATOM 1469 O O . PRO A 1 189 ? -21.010 -7.054 29.915 1.00 44.03 189 PRO A O 1
ATOM 1472 N N . LYS A 1 190 ? -23.099 -6.877 29.102 1.00 47.75 190 LYS A N 1
ATOM 1473 C CA . LYS A 1 190 ? -23.481 -5.655 29.813 1.00 47.75 190 LYS A CA 1
ATOM 1474 C C . LYS A 1 190 ? -23.075 -5.851 31.278 1.00 47.75 190 LYS A C 1
ATOM 1476 O O . LYS A 1 190 ? -23.488 -6.847 31.865 1.00 47.75 190 LYS A O 1
ATOM 1481 N N . TRP A 1 191 ? -22.297 -4.945 31.876 1.00 54.47 191 TRP A N 1
ATOM 1482 C CA . TRP A 1 191 ? -21.814 -5.060 33.269 1.00 54.47 191 TRP A CA 1
ATOM 1483 C C . TRP A 1 191 ? -22.934 -5.383 34.283 1.00 54.47 191 TRP A C 1
ATOM 1485 O O . TRP A 1 191 ? -22.694 -5.982 35.325 1.00 54.47 191 TRP A O 1
ATOM 1495 N N . SER A 1 192 ? -24.189 -5.063 33.946 1.00 59.00 192 SER A N 1
ATOM 1496 C CA . SER A 1 192 ? -25.391 -5.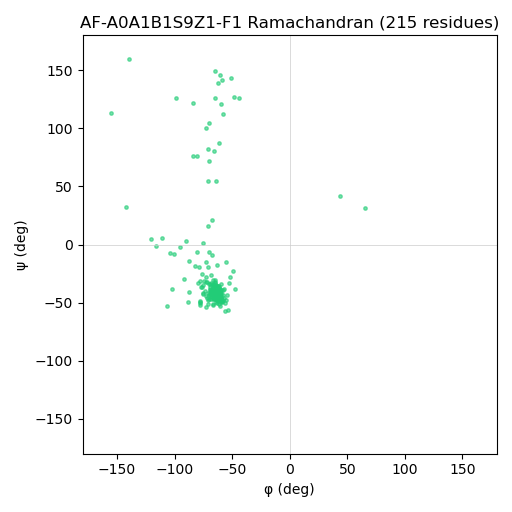478 34.682 1.00 59.00 192 SER A CA 1
ATOM 1497 C C . SER A 1 192 ? -25.600 -7.004 34.754 1.00 59.00 192 SER A C 1
ATOM 1499 O O . SER A 1 192 ? -26.034 -7.498 35.790 1.00 59.00 192 SER A O 1
ATOM 1501 N N . ASN A 1 193 ? -25.281 -7.758 33.696 1.00 61.44 193 ASN A N 1
ATOM 1502 C CA . ASN A 1 193 ? -25.352 -9.222 33.668 1.00 61.44 193 ASN A CA 1
ATOM 1503 C C . ASN A 1 193 ? -24.190 -9.849 34.448 1.00 61.44 193 ASN A C 1
ATOM 1505 O O . ASN A 1 193 ? -24.431 -10.749 35.242 1.00 61.44 193 ASN A O 1
ATOM 1509 N N . VAL A 1 194 ? -22.967 -9.320 34.307 1.00 63.72 194 VAL A N 1
ATOM 1510 C CA . VAL A 1 194 ? -21.806 -9.754 35.111 1.00 63.72 194 VAL A CA 1
ATOM 1511 C C . VAL A 1 194 ? -22.073 -9.514 36.601 1.00 63.72 194 VAL A C 1
ATOM 1513 O O . VAL A 1 194 ? -21.914 -10.421 37.413 1.00 63.72 194 VAL A O 1
ATOM 1516 N N . ARG A 1 195 ? -22.608 -8.338 36.966 1.00 67.50 195 ARG A N 1
ATOM 1517 C CA . ARG A 1 195 ? -23.028 -8.038 38.344 1.00 67.50 195 ARG A CA 1
ATOM 1518 C C . ARG A 1 195 ? -24.129 -8.980 38.836 1.00 67.50 195 ARG A C 1
ATOM 1520 O O . ARG A 1 195 ? -24.096 -9.370 39.998 1.00 67.50 195 ARG A O 1
ATOM 1527 N N . ARG A 1 196 ? -25.103 -9.345 37.992 1.00 70.50 196 ARG A N 1
ATOM 1528 C CA . ARG A 1 196 ? -26.173 -10.291 38.363 1.00 70.50 196 ARG A CA 1
ATOM 1529 C C . ARG A 1 196 ? -25.629 -11.695 38.622 1.00 70.50 196 ARG A C 1
ATOM 1531 O O . ARG A 1 196 ? -26.003 -12.283 39.628 1.00 70.50 196 ARG A O 1
ATOM 1538 N N . VAL A 1 197 ? -24.715 -12.179 37.782 1.00 70.19 197 VAL A N 1
ATOM 1539 C CA . VAL A 1 197 ? -24.077 -13.496 37.944 1.00 70.19 197 VAL A CA 1
ATOM 1540 C C . VAL A 1 197 ? -23.211 -13.535 39.204 1.00 70.19 197 VAL A C 1
ATOM 1542 O O . VAL A 1 197 ? -23.381 -14.435 40.017 1.00 70.19 197 VAL A O 1
ATOM 1545 N N . ILE A 1 198 ? -22.376 -12.518 39.445 1.00 72.69 198 ILE A N 1
ATOM 1546 C CA . ILE A 1 198 ? -21.575 -12.423 40.679 1.00 72.69 198 ILE A CA 1
ATOM 1547 C C . ILE A 1 198 ? -22.481 -12.363 41.916 1.00 72.69 198 ILE A C 1
ATOM 1549 O O . ILE A 1 198 ? -22.225 -13.042 42.906 1.00 72.69 198 ILE A O 1
ATOM 1553 N N . LYS A 1 199 ? -23.577 -11.592 41.867 1.00 71.06 199 LYS A N 1
ATOM 1554 C CA . LYS A 1 199 ? -24.522 -11.503 42.990 1.00 71.06 199 LYS A CA 1
ATOM 1555 C C . LYS A 1 199 ? -25.206 -12.844 43.278 1.00 71.06 199 LYS A C 1
ATOM 1557 O O . LYS A 1 199 ? -25.466 -13.125 44.446 1.00 71.06 199 LYS A O 1
ATOM 1562 N N . HIS A 1 200 ? -25.489 -13.639 42.243 1.00 73.88 200 HIS A N 1
ATOM 1563 C CA . HIS A 1 200 ? -26.058 -14.981 42.380 1.00 73.88 200 HIS A CA 1
ATOM 1564 C C . HIS A 1 200 ? -25.044 -15.962 42.976 1.00 73.88 200 HIS A C 1
ATOM 1566 O O . HIS A 1 200 ? -25.366 -16.612 43.959 1.00 73.88 200 HIS A O 1
ATOM 1572 N N . ILE A 1 201 ? -23.802 -15.975 42.479 1.00 69.50 201 ILE A N 1
ATOM 1573 C CA . ILE A 1 201 ? -22.727 -16.827 43.017 1.00 69.50 201 ILE A CA 1
ATOM 1574 C C . ILE A 1 201 ? -22.485 -16.531 44.504 1.00 69.50 201 ILE A C 1
ATOM 1576 O O . ILE A 1 201 ? -22.398 -17.454 45.303 1.00 69.50 201 ILE A O 1
ATOM 1580 N N . VAL A 1 202 ? -22.459 -15.255 44.903 1.00 69.88 202 VAL A N 1
ATOM 1581 C CA . VAL A 1 202 ? -22.280 -14.867 46.315 1.00 69.88 202 VAL A CA 1
ATOM 1582 C C . VAL A 1 202 ? -23.471 -15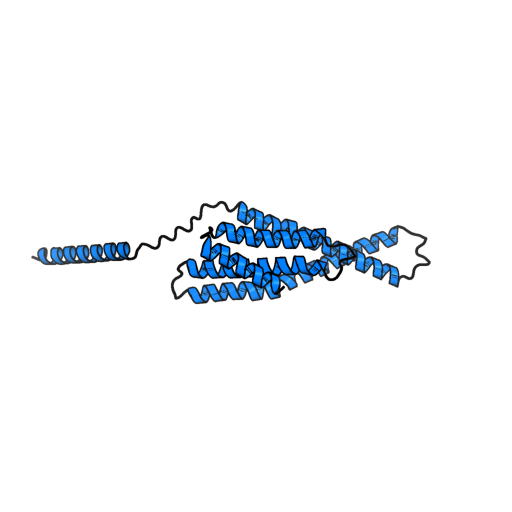.270 47.197 1.00 69.88 202 VAL A C 1
ATOM 1584 O O . VAL A 1 202 ? -23.276 -15.532 48.380 1.00 69.88 202 VAL A O 1
ATOM 1587 N N . HIS A 1 203 ? -24.699 -15.314 46.667 1.00 66.50 203 HIS A N 1
ATOM 1588 C CA . HIS A 1 203 ? -25.852 -15.803 47.439 1.00 66.50 203 HIS A CA 1
ATOM 1589 C C . HIS A 1 203 ? -25.834 -17.327 47.570 1.00 66.50 203 HIS A C 1
ATOM 1591 O O . HIS A 1 203 ? -26.023 -17.827 48.672 1.00 66.50 203 HIS A O 1
ATOM 1597 N N . THR A 1 204 ? -25.524 -18.055 46.496 1.00 66.62 204 THR A N 1
ATOM 1598 C CA . THR A 1 204 ? -25.416 -19.520 46.531 1.00 66.62 204 THR A CA 1
ATOM 1599 C C . THR A 1 204 ? -24.271 -19.990 47.434 1.00 66.62 204 THR A C 1
ATOM 1601 O O . THR A 1 204 ? -24.451 -20.928 48.198 1.00 66.62 204 THR A O 1
ATOM 1604 N N . ASP A 1 205 ? -23.125 -19.303 47.429 1.00 64.62 205 ASP A N 1
ATOM 1605 C CA . ASP A 1 205 ? -21.999 -19.586 48.335 1.00 64.62 205 ASP A CA 1
ATOM 1606 C C . ASP A 1 205 ? -22.348 -19.327 49.815 1.00 64.62 205 ASP A C 1
ATOM 1608 O O . ASP A 1 205 ? -21.879 -20.029 50.711 1.00 64.62 205 ASP A O 1
ATOM 1612 N N . LYS A 1 206 ? -23.217 -18.344 50.090 1.00 60.41 206 LYS A N 1
ATOM 1613 C CA . LYS A 1 206 ? -23.744 -18.114 51.443 1.00 60.41 206 LYS A CA 1
ATOM 1614 C C . LYS A 1 206 ? -24.726 -19.196 51.878 1.00 60.41 206 LYS A C 1
ATOM 1616 O O . LYS A 1 206 ? -24.628 -19.622 53.022 1.00 60.41 206 LYS A O 1
ATOM 1621 N N . ASP A 1 207 ? -25.623 -19.646 51.002 1.00 63.22 207 ASP A N 1
ATOM 1622 C CA . ASP A 1 207 ? -26.561 -20.730 51.322 1.00 63.22 207 ASP A CA 1
ATOM 1623 C C . ASP A 1 207 ? -25.842 -22.062 51.546 1.00 63.22 207 ASP A C 1
ATOM 1625 O O . ASP A 1 207 ? -26.170 -22.773 52.491 1.00 63.22 207 ASP A O 1
ATOM 1629 N N . ILE A 1 208 ? -24.814 -22.376 50.750 1.00 63.91 208 ILE A N 1
ATOM 1630 C CA . ILE A 1 208 ? -24.011 -23.594 50.939 1.00 63.91 208 ILE A CA 1
ATOM 1631 C C . ILE A 1 208 ? -23.271 -23.545 52.279 1.00 63.91 208 ILE A C 1
ATOM 1633 O O . ILE A 1 208 ? -23.415 -24.472 53.072 1.00 63.91 208 ILE A O 1
ATOM 1637 N N . ARG A 1 209 ? -22.569 -22.444 52.594 1.00 60.97 209 ARG A N 1
ATOM 1638 C CA . ARG A 1 209 ? -21.910 -22.302 53.905 1.00 60.97 209 ARG A CA 1
ATOM 1639 C C . ARG A 1 209 ? -22.894 -22.356 55.070 1.00 60.97 209 ARG A C 1
ATOM 1641 O O . ARG A 1 209 ? -22.573 -22.924 56.105 1.00 60.97 209 ARG A O 1
ATOM 1648 N N . ASN A 1 210 ? -24.080 -21.767 54.933 1.00 60.41 210 ASN A N 1
ATOM 1649 C CA . ASN A 1 210 ? -25.077 -21.790 56.001 1.00 60.41 210 ASN A CA 1
ATOM 1650 C C . ASN A 1 210 ? -25.670 -23.198 56.196 1.00 60.41 210 ASN A C 1
ATOM 1652 O O . ASN A 1 210 ? -25.935 -23.608 57.322 1.00 60.41 210 ASN A O 1
ATOM 1656 N N . ASN A 1 211 ? -25.812 -23.966 55.114 1.00 60.56 211 ASN A N 1
ATOM 1657 C CA . ASN A 1 211 ? -26.291 -25.344 55.157 1.00 60.56 211 ASN A CA 1
ATOM 1658 C C . ASN A 1 211 ? -25.230 -26.331 55.691 1.00 60.56 211 ASN A C 1
ATOM 1660 O O . ASN A 1 211 ? -25.581 -27.299 56.362 1.00 60.56 211 ASN A O 1
ATOM 1664 N N . GLU A 1 212 ? -23.937 -26.071 55.466 1.00 59.84 212 GLU A N 1
ATOM 1665 C CA . GLU A 1 212 ? -22.830 -26.824 56.083 1.00 59.84 212 GLU A CA 1
ATOM 1666 C C . GLU A 1 212 ? -22.730 -26.584 57.601 1.00 59.84 212 GLU A C 1
ATOM 1668 O O . GLU A 1 212 ? -22.421 -27.505 58.352 1.00 59.84 212 GLU A O 1
ATOM 1673 N N . ILE A 1 213 ? -23.064 -25.381 58.083 1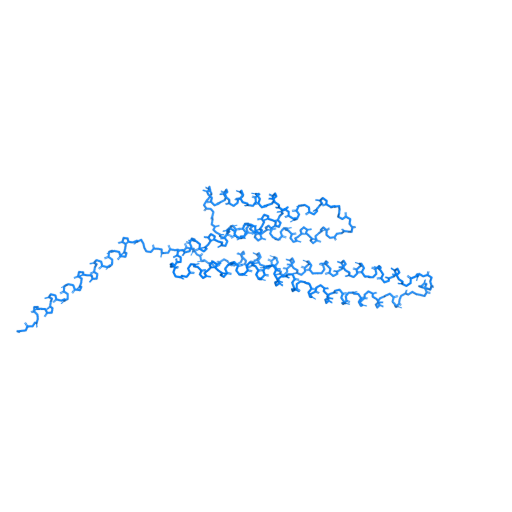.00 59.03 213 ILE A N 1
ATOM 1674 C CA . ILE A 1 213 ? -23.089 -25.073 59.526 1.00 59.03 213 ILE A CA 1
ATOM 1675 C C . ILE A 1 213 ? -24.278 -25.759 60.227 1.00 59.03 213 ILE A C 1
ATOM 1677 O O . ILE A 1 213 ? -24.154 -26.172 61.375 1.00 59.03 213 ILE A O 1
ATOM 1681 N N . CYS A 1 214 ? -25.414 -25.939 59.545 1.00 57.69 214 CYS A N 1
ATOM 1682 C CA . CYS A 1 214 ? -26.575 -26.661 60.088 1.00 57.69 214 CYS A CA 1
ATOM 1683 C C . CYS A 1 214 ? -26.473 -28.195 60.002 1.00 57.69 214 CYS A C 1
ATOM 1685 O O . CYS A 1 214 ? -27.355 -28.883 60.511 1.00 57.69 214 CYS A O 1
ATOM 1687 N N . THR A 1 215 ? -25.439 -28.737 59.350 1.00 57.09 215 THR A N 1
ATOM 1688 C CA . THR A 1 215 ? -25.235 -30.187 59.173 1.00 57.09 215 THR A CA 1
ATOM 1689 C C . THR A 1 215 ? -24.043 -30.741 59.954 1.00 57.09 215 THR A C 1
ATOM 1691 O O . THR A 1 215 ? -23.756 -31.934 59.848 1.00 57.09 215 THR A O 1
ATOM 1694 N N . GLN A 1 216 ? -23.385 -29.926 60.787 1.00 52.12 216 GLN A N 1
ATOM 1695 C CA . GLN A 1 216 ? -22.485 -30.451 61.812 1.00 52.12 216 GLN A CA 1
ATOM 1696 C C . GLN A 1 216 ? -23.293 -30.847 63.066 1.00 52.12 216 GLN A C 1
ATOM 1698 O O . GLN A 1 216 ? -24.024 -30.000 63.582 1.00 52.12 216 GLN A O 1
ATOM 1703 N N . PRO A 1 217 ? -23.225 -32.120 63.505 1.00 56.28 217 PRO A N 1
ATOM 1704 C CA . PRO A 1 217 ? -23.920 -32.620 64.693 1.00 56.28 217 PRO A CA 1
ATOM 1705 C C . PRO A 1 217 ? -23.355 -32.069 66.008 1.00 56.28 217 PRO A C 1
ATOM 1707 O O . PRO A 1 217 ? -22.155 -31.709 66.043 1.00 56.28 217 PRO A O 1
#

Solvent-accessible surface area (backbone atoms only — not comparable to full-atom values): 11984 Å² total; per-residue (Å²): 74,69,70,14,37,54,51,20,50,53,52,47,46,51,43,57,76,73,62,70,60,59,71,67,61,52,55,49,50,24,47,47,38,48,35,52,32,42,49,50,56,54,76,60,72,55,104,73,73,53,84,68,69,55,49,59,46,40,21,38,48,28,18,21,54,45,35,45,52,52,50,57,55,49,50,60,66,68,65,67,62,58,82,85,54,44,62,55,53,52,50,50,54,52,45,47,52,48,48,49,56,66,51,47,45,57,50,54,53,50,53,51,49,54,53,42,29,54,53,36,38,50,58,53,52,55,60,60,73,77,71,57,93,76,59,85,78,58,64,65,70,60,54,53,51,51,44,51,54,50,17,45,52,53,35,49,53,50,53,42,46,51,45,35,56,58,51,36,48,44,50,47,46,48,64,65,66,58,68,67,85,74,68,88,73,76,77,68,73,53,66,71,55,55,50,49,51,53,55,48,52,58,49,53,55,49,52,51,54,53,52,55,64,73,67,59,132